Protein AF-A0A1Q9SC74-F1 (afdb_monomer_lite)

pLDDT: mean 82.9, std 13.61, range [28.91, 95.19]

Secondary structure (DSSP, 8-state):
-PPPPPP-HHHHIIIIIHHHHHTTSGGGS-HHHHTTPPPTT-STT-TT-SPPHHHHHHHHHHHHHHHHHTTT-TTTHHHHHHHHHTHHHHHHHHHSHHHHHHHHHHHHHHHHHHHHHHHHHHHHHHHHHHHHHSSEEGGGHHHHHHHHHHTT--HHHHHHHHTTSPEEPPPPP--HHHHHHHHHHHHHHHHHHT-----SHHHHHT--TT--HHHHHHHHHHHHHHHHHS-SSHHHHHHHHHHGGGTTT-------

Sequence (256 aa):
MGEPAPFDPNDYRKRVLAAVEKRGGPDASDPFELYDLPLPGDADGDPDGDLDDAAVAARIEEVWAAWQRQRDHPKYRVLVALLVEQHAERSAELLDPVRRRRAAARVRAERARRDSVRHELLDGAIDRLVQRHGGIPADKVDGLYELGALAGLSRAEVDERMGRHRVLPRPQAIGPERRRQVRALLDEFGRLTGDPPRPPCSGWLGVGPDATAEQVRAAAASRRARARELPPQRLRAVVDELLVPWSTSCSCTSRS

Radius of gyration: 32.95 Å; chains: 1; bounding box: 59×35×92 Å

Foldseek 3Di:
DDQDDDDDLVVLCVQQQVVQVVLPADVSDALCSLLVHDQQPPPVPDNVNHDDLVNQVVSLVVSLVSLVVCCVPPPCVVRSVVCNVCSVVSVVQCNDPVSSNVSSVVVVVVVVVVVVVLCCQLVVVQVVCCVQPVFAEPVCLVVSCVSNVVSVHDPVRSCVVNVVTDYDYHADDDDPVNVVVLQVLQVVLCVVVVHDRADPLCRVLVHDLPDGLVRSLVSLVVLLVVLVVDDPDPNSVSSVVNSVCSVPPHPPNDDD

Structure (mmCIF, N/CA/C/O backbone):
data_AF-A0A1Q9SC74-F1
#
_entry.id   AF-A0A1Q9SC74-F1
#
loop_
_atom_site.group_PDB
_atom_site.id
_atom_site.type_symbol
_atom_site.label_atom_id
_atom_site.label_alt_id
_atom_site.label_comp_id
_atom_site.label_asym_id
_atom_site.label_entity_id
_atom_site.label_seq_id
_atom_site.pdbx_PDB_ins_code
_atom_site.Cartn_x
_atom_site.Cartn_y
_atom_site.Cartn_z
_atom_site.occupancy
_atom_site.B_iso_or_equiv
_atom_site.auth_seq_id
_atom_site.auth_comp_id
_atom_site.auth_asym_id
_atom_site.auth_atom_id
_atom_site.pdbx_PDB_model_num
ATOM 1 N N . MET A 1 1 ? -4.593 -7.680 -33.266 1.00 50.75 1 MET A N 1
ATOM 2 C CA . MET A 1 1 ? -3.171 -7.432 -33.595 1.00 50.75 1 MET A CA 1
ATOM 3 C C . MET A 1 1 ? -2.911 -5.984 -33.219 1.00 50.75 1 MET A C 1
ATOM 5 O O . MET A 1 1 ? -3.263 -5.093 -33.983 1.00 50.75 1 MET A O 1
ATOM 9 N N . GLY A 1 2 ? -2.511 -5.755 -31.968 1.00 54.19 2 GLY A N 1
ATOM 10 C CA . GLY A 1 2 ? -2.409 -4.411 -31.404 1.00 54.19 2 GLY A CA 1
ATOM 11 C C . GLY A 1 2 ? -1.142 -3.716 -31.883 1.00 54.19 2 GLY A C 1
ATOM 12 O O . GLY A 1 2 ? -0.039 -4.182 -31.608 1.00 54.19 2 GLY A O 1
ATOM 13 N N . GLU A 1 3 ? -1.293 -2.611 -32.602 1.00 56.59 3 GLU A N 1
ATOM 14 C CA . GLU A 1 3 ? -0.182 -1.705 -32.880 1.00 56.59 3 GLU A CA 1
ATOM 15 C C . GLU A 1 3 ? 0.124 -0.913 -31.595 1.00 56.59 3 GLU A C 1
ATOM 17 O O . GLU A 1 3 ? -0.805 -0.402 -30.958 1.00 56.59 3 GLU A O 1
ATOM 22 N N . PRO A 1 4 ? 1.390 -0.834 -31.148 1.00 62.97 4 PRO A N 1
ATOM 23 C CA . PRO A 1 4 ? 1.725 -0.081 -29.951 1.00 62.97 4 PRO A CA 1
ATOM 24 C C . PRO A 1 4 ? 1.432 1.410 -30.171 1.00 62.97 4 PRO A C 1
ATOM 26 O O . PRO A 1 4 ? 1.666 1.945 -31.253 1.00 62.97 4 PRO A O 1
ATOM 29 N N . ALA A 1 5 ? 0.963 2.109 -29.132 1.00 69.38 5 ALA A N 1
ATOM 30 C CA . ALA A 1 5 ? 0.831 3.567 -29.180 1.00 69.38 5 ALA A CA 1
ATOM 31 C C . ALA A 1 5 ? 2.164 4.217 -29.623 1.00 69.38 5 ALA A C 1
ATOM 33 O O . ALA A 1 5 ? 3.228 3.690 -29.289 1.00 69.38 5 ALA A O 1
ATOM 34 N N . PRO A 1 6 ? 2.159 5.345 -30.350 1.00 78.75 6 PRO A N 1
ATOM 35 C CA . PRO A 1 6 ? 3.401 5.956 -30.814 1.00 78.75 6 PRO A CA 1
ATOM 36 C C . PRO A 1 6 ? 4.293 6.351 -29.630 1.00 78.75 6 PRO A C 1
ATOM 38 O O . PRO A 1 6 ? 3.828 6.958 -28.663 1.00 78.75 6 PRO A O 1
ATOM 41 N N . PHE A 1 7 ? 5.579 6.005 -29.701 1.00 84.25 7 PHE A N 1
ATOM 42 C CA . PHE A 1 7 ? 6.544 6.346 -28.661 1.00 84.25 7 PHE A CA 1
ATOM 43 C C . PHE A 1 7 ? 6.845 7.854 -28.657 1.00 84.25 7 PHE A C 1
ATOM 45 O O . PHE A 1 7 ? 7.330 8.404 -29.647 1.00 84.25 7 PHE A O 1
ATOM 52 N N . ASP A 1 8 ? 6.609 8.520 -27.522 1.00 88.75 8 ASP A N 1
ATOM 53 C CA . ASP A 1 8 ? 6.978 9.923 -27.301 1.00 88.75 8 ASP A CA 1
ATOM 54 C C . ASP A 1 8 ? 8.200 10.022 -26.361 1.00 88.75 8 ASP A C 1
ATOM 56 O O . ASP A 1 8 ? 8.077 9.810 -25.148 1.00 88.75 8 ASP A O 1
ATOM 60 N N . PRO A 1 9 ? 9.387 10.417 -26.871 1.00 87.69 9 PRO A N 1
ATOM 61 C CA . PRO A 1 9 ? 10.594 10.574 -26.060 1.00 87.69 9 PRO A CA 1
ATOM 62 C C . PRO A 1 9 ? 10.472 11.593 -24.914 1.00 87.69 9 PRO A C 1
ATOM 64 O O . PRO A 1 9 ? 11.207 11.502 -23.925 1.00 87.69 9 PRO A O 1
ATOM 67 N N . ASN A 1 10 ? 9.609 12.606 -25.044 1.00 88.00 10 ASN A N 1
ATOM 68 C CA . ASN A 1 10 ? 9.405 13.623 -24.015 1.00 88.00 10 ASN A CA 1
ATOM 69 C C . ASN A 1 10 ? 8.465 13.136 -22.912 1.00 88.00 10 ASN A C 1
ATOM 71 O O . ASN A 1 10 ? 8.759 13.395 -21.739 1.00 88.00 10 ASN A O 1
ATOM 75 N N . ASP A 1 11 ? 7.383 12.435 -23.263 1.00 90.12 11 ASP A N 1
ATOM 76 C CA . ASP A 1 11 ? 6.529 11.757 -22.279 1.00 90.12 11 ASP A CA 1
ATOM 77 C C . ASP A 1 11 ? 7.332 10.704 -21.511 1.00 90.12 11 ASP A C 1
ATOM 79 O O . ASP A 1 11 ? 7.422 10.761 -20.281 1.00 90.12 11 ASP A O 1
ATOM 83 N N . TYR A 1 12 ? 8.040 9.838 -22.241 1.00 91.75 12 TYR A N 1
ATOM 84 C CA . TYR A 1 12 ? 8.893 8.795 -21.679 1.00 91.75 12 TYR A CA 1
ATOM 85 C C . TYR A 1 12 ? 9.877 9.349 -20.639 1.00 91.75 12 TYR A C 1
ATOM 87 O O . TYR A 1 12 ? 10.036 8.806 -19.545 1.00 91.75 12 T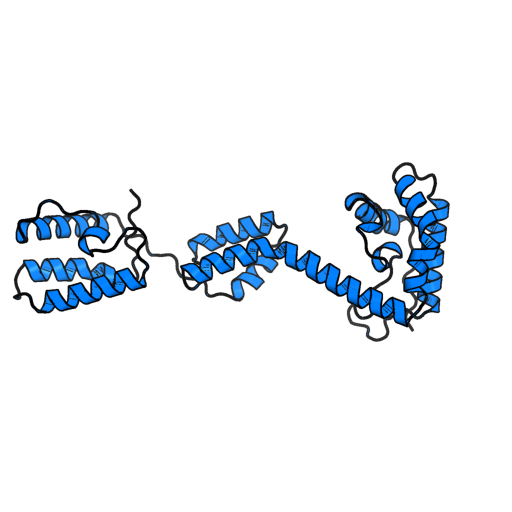YR A O 1
ATOM 95 N N . ARG A 1 13 ? 10.508 10.494 -20.923 1.00 90.19 13 ARG A N 1
ATOM 96 C CA . ARG A 1 13 ? 11.442 11.133 -19.986 1.00 90.19 13 ARG A CA 1
ATOM 97 C C . ARG A 1 13 ? 10.765 11.588 -18.690 1.00 90.19 13 ARG A C 1
ATOM 99 O O . ARG A 1 13 ? 11.369 11.502 -17.619 1.00 90.19 13 ARG A O 1
ATOM 106 N N . LYS A 1 14 ? 9.547 12.127 -18.777 1.00 90.56 14 LYS A N 1
ATOM 107 C CA . LYS A 1 14 ? 8.800 12.638 -17.617 1.00 90.56 14 LYS A CA 1
ATOM 108 C C . LYS A 1 14 ? 8.206 11.511 -16.782 1.00 90.56 14 LYS A C 1
ATOM 110 O O . LYS A 1 14 ? 8.212 11.619 -15.560 1.00 90.56 14 LYS A O 1
ATOM 115 N N . ARG A 1 15 ? 7.707 10.461 -17.432 1.00 92.88 15 ARG A N 1
ATOM 116 C CA . ARG A 1 15 ? 7.008 9.350 -16.787 1.00 92.88 15 ARG A CA 1
ATOM 117 C C . ARG A 1 15 ? 7.963 8.254 -16.324 1.00 92.88 15 ARG A C 1
ATOM 119 O O . ARG A 1 15 ? 7.935 7.895 -15.154 1.00 92.88 15 ARG A O 1
ATOM 126 N N . VAL A 1 16 ? 8.833 7.772 -17.212 1.00 92.94 16 VAL A N 1
ATOM 127 C CA . VAL A 1 16 ? 9.716 6.625 -16.950 1.00 92.94 16 VAL A CA 1
ATOM 128 C C . VAL A 1 16 ? 11.038 7.080 -16.341 1.00 92.94 16 VAL A C 1
ATOM 130 O O . VAL A 1 16 ? 11.310 6.772 -15.183 1.00 92.94 16 VAL A O 1
ATOM 133 N N . LEU A 1 17 ? 11.853 7.871 -17.054 1.00 92.19 17 LEU A N 1
ATOM 134 C CA . LEU A 1 17 ? 13.204 8.211 -16.567 1.00 92.19 17 LEU A CA 1
ATOM 135 C C . LEU A 1 17 ? 13.182 8.960 -15.229 1.00 92.19 17 LEU A C 1
ATOM 137 O O . LEU A 1 17 ? 13.995 8.674 -14.354 1.00 92.19 17 LEU A O 1
ATOM 141 N N . ALA A 1 18 ? 12.233 9.878 -15.027 1.00 91.75 18 ALA A N 1
ATOM 142 C CA . ALA A 1 18 ? 12.104 10.579 -13.751 1.00 91.75 18 ALA A CA 1
ATOM 143 C C . ALA A 1 18 ? 11.729 9.644 -12.584 1.00 91.75 18 ALA A C 1
ATOM 145 O O . ALA A 1 18 ? 12.220 9.840 -11.470 1.00 91.75 18 ALA A O 1
ATOM 146 N N . ALA A 1 19 ? 10.878 8.638 -12.821 1.00 90.12 19 ALA A N 1
ATOM 147 C CA . ALA A 1 19 ? 10.487 7.661 -11.805 1.00 90.12 19 ALA A CA 1
ATOM 148 C C . ALA A 1 19 ? 11.638 6.700 -11.469 1.00 90.12 19 ALA A C 1
ATOM 150 O O . ALA A 1 19 ? 11.902 6.446 -10.293 1.00 90.12 19 ALA A O 1
ATOM 151 N N . VAL A 1 20 ? 12.363 6.235 -12.490 1.00 91.75 20 VAL A N 1
ATOM 152 C CA . VAL A 1 20 ? 13.544 5.369 -12.350 1.00 91.75 20 VAL A CA 1
ATOM 153 C C . VAL A 1 20 ? 14.650 6.080 -11.566 1.00 91.75 20 VAL A C 1
ATOM 155 O O . VAL A 1 20 ? 15.176 5.522 -10.604 1.00 91.75 20 VAL A O 1
ATOM 158 N N . GLU A 1 21 ? 14.952 7.335 -11.913 1.00 90.69 21 GLU A N 1
ATOM 159 C CA . GLU A 1 21 ? 15.921 8.171 -11.192 1.00 90.69 21 GLU A CA 1
ATOM 160 C C . GLU A 1 21 ? 15.520 8.330 -9.715 1.00 90.69 21 GLU A C 1
ATOM 162 O O . GLU A 1 21 ? 16.330 8.113 -8.818 1.00 90.69 21 GLU A O 1
ATOM 167 N N . LYS A 1 22 ? 14.239 8.626 -9.443 1.00 89.81 22 LYS A N 1
ATOM 168 C CA . LYS A 1 22 ? 13.716 8.774 -8.074 1.00 89.81 22 LYS A CA 1
ATOM 169 C C . LYS A 1 22 ? 13.841 7.488 -7.247 1.00 89.81 22 LYS A C 1
ATOM 171 O O . LYS A 1 22 ? 14.005 7.573 -6.033 1.00 89.81 22 LYS A O 1
ATOM 176 N N . ARG A 1 23 ? 13.756 6.312 -7.880 1.00 88.31 23 ARG A N 1
ATOM 177 C CA . ARG A 1 23 ? 13.924 5.004 -7.221 1.00 88.31 23 ARG A CA 1
ATOM 178 C C . ARG A 1 23 ? 15.387 4.582 -7.048 1.00 88.31 23 ARG A C 1
ATOM 180 O O . ARG A 1 23 ? 15.630 3.557 -6.421 1.00 88.31 23 ARG A O 1
ATOM 187 N N . GLY A 1 24 ? 16.347 5.362 -7.547 1.00 87.44 24 GLY A N 1
ATOM 188 C CA . GLY A 1 24 ? 17.776 5.077 -7.399 1.00 87.44 24 GLY A CA 1
ATOM 189 C C . GLY A 1 24 ? 18.393 4.294 -8.558 1.00 87.44 24 GLY A C 1
ATOM 190 O O . GLY A 1 24 ? 19.490 3.768 -8.403 1.00 87.44 24 GLY A O 1
ATOM 191 N N . GLY A 1 25 ? 17.722 4.226 -9.713 1.00 89.75 25 GLY A N 1
ATOM 192 C CA . GLY A 1 25 ? 18.309 3.709 -10.949 1.00 89.75 25 GLY A CA 1
ATOM 193 C C . GLY A 1 25 ? 17.618 2.473 -11.542 1.00 89.75 25 GLY A C 1
ATOM 194 O O . GLY A 1 25 ? 16.519 2.088 -11.122 1.00 89.75 25 GLY A O 1
ATOM 195 N N . PRO A 1 26 ? 18.245 1.859 -12.564 1.00 88.38 26 PRO A N 1
ATOM 196 C CA . PRO A 1 26 ? 17.625 0.822 -13.388 1.00 88.38 26 PRO A CA 1
ATOM 197 C C . PRO A 1 26 ? 17.446 -0.515 -12.657 1.00 88.38 26 PRO A C 1
ATOM 199 O O . PRO A 1 26 ? 16.585 -1.300 -13.040 1.00 88.38 26 PRO A O 1
ATOM 202 N N . ASP A 1 27 ? 18.203 -0.768 -11.587 1.00 87.69 27 ASP A N 1
ATOM 203 C CA . ASP A 1 27 ? 18.086 -1.993 -10.780 1.00 87.69 27 ASP A CA 1
ATOM 204 C C . ASP A 1 27 ? 16.856 -1.993 -9.867 1.00 87.69 27 ASP A C 1
ATOM 206 O O . ASP A 1 27 ? 16.344 -3.047 -9.505 1.00 87.69 27 ASP A O 1
ATOM 210 N N . ALA A 1 28 ? 16.341 -0.810 -9.524 1.00 85.12 28 ALA A N 1
ATOM 211 C CA . ALA A 1 28 ? 15.128 -0.662 -8.722 1.00 85.12 28 ALA A CA 1
ATOM 212 C C . ALA A 1 28 ? 13.836 -0.680 -9.568 1.00 85.12 28 ALA A C 1
ATOM 214 O O . ALA A 1 28 ? 12.728 -0.616 -9.021 1.00 85.12 28 ALA A O 1
ATOM 215 N N . SER A 1 29 ? 13.959 -0.741 -10.898 1.00 88.88 29 SER A N 1
ATOM 216 C CA . SER A 1 29 ? 12.844 -0.637 -11.848 1.00 88.88 29 SER A CA 1
ATOM 217 C C . SER A 1 29 ? 12.706 -1.914 -12.672 1.00 88.88 29 SER A C 1
ATOM 219 O O . SER A 1 29 ? 13.690 -2.607 -12.926 1.00 88.88 29 SER A O 1
ATOM 221 N N . ASP A 1 30 ? 11.479 -2.247 -13.072 1.00 90.62 30 ASP A N 1
ATOM 222 C CA . ASP A 1 30 ? 11.236 -3.483 -13.812 1.00 90.62 30 ASP A CA 1
ATOM 223 C C . ASP A 1 30 ? 11.488 -3.326 -15.327 1.00 90.62 30 ASP A C 1
ATOM 225 O O . ASP A 1 30 ? 11.354 -2.224 -15.865 1.00 90.62 30 ASP A O 1
ATOM 229 N N . PRO A 1 31 ? 11.862 -4.406 -16.044 1.00 90.44 31 PRO A N 1
ATOM 230 C CA . PRO A 1 31 ? 12.178 -4.327 -17.471 1.00 90.44 31 PRO A CA 1
ATOM 231 C C . PRO A 1 31 ? 11.028 -3.804 -18.343 1.00 90.44 31 PRO A C 1
ATOM 233 O O . PRO A 1 31 ? 11.286 -3.129 -19.336 1.00 90.44 31 PRO A O 1
ATOM 236 N N . PHE A 1 32 ? 9.771 -4.075 -17.978 1.00 91.06 32 PHE A N 1
ATOM 237 C CA . PHE A 1 32 ? 8.610 -3.618 -18.747 1.00 91.06 32 PHE A CA 1
ATOM 238 C C . PHE A 1 32 ? 8.446 -2.103 -18.640 1.00 91.06 32 PHE A C 1
ATOM 240 O O . PHE A 1 32 ? 8.259 -1.435 -19.649 1.00 91.06 32 PHE A O 1
ATOM 247 N N . GLU A 1 33 ? 8.613 -1.539 -17.445 1.00 91.75 33 GLU A N 1
ATOM 248 C CA . GLU A 1 33 ? 8.624 -0.091 -17.240 1.00 91.75 33 GLU A CA 1
ATOM 249 C C . GLU A 1 33 ? 9.771 0.593 -18.001 1.00 91.75 33 GLU A C 1
ATOM 251 O O . GLU A 1 33 ? 9.552 1.619 -18.643 1.00 91.75 33 GLU A O 1
ATOM 256 N N . LEU A 1 34 ? 10.983 0.021 -17.974 1.00 93.12 34 LEU A N 1
ATOM 257 C CA . LEU A 1 34 ? 12.150 0.605 -18.648 1.00 93.12 34 LEU A CA 1
ATOM 258 C C . LEU A 1 34 ? 11.947 0.743 -20.161 1.00 93.12 34 LEU A C 1
ATOM 260 O O . LEU A 1 34 ? 12.311 1.775 -20.725 1.00 93.12 34 LEU A O 1
ATOM 264 N N . TYR A 1 35 ? 11.355 -0.264 -20.801 1.00 93.44 35 TYR A N 1
ATOM 265 C CA . TYR A 1 35 ? 11.078 -0.267 -22.241 1.00 93.44 35 TYR A CA 1
ATOM 266 C C . TYR A 1 35 ? 9.676 0.239 -22.601 1.00 93.44 35 TYR A C 1
ATOM 268 O O . TYR A 1 35 ? 9.273 0.155 -23.758 1.00 93.44 35 TYR A O 1
ATOM 276 N N . ASP A 1 36 ? 8.944 0.786 -21.628 1.00 90.44 36 ASP A N 1
ATOM 277 C CA . ASP A 1 36 ? 7.579 1.276 -21.809 1.00 90.44 36 ASP A CA 1
ATOM 278 C C . ASP A 1 36 ? 6.640 0.237 -22.448 1.00 90.44 36 ASP A C 1
ATOM 280 O O . ASP A 1 36 ? 5.868 0.534 -23.358 1.00 90.44 36 ASP A O 1
ATOM 284 N N . LEU A 1 37 ? 6.755 -1.015 -22.010 1.00 89.31 37 LEU A N 1
ATOM 285 C CA . LEU A 1 37 ? 5.956 -2.135 -22.489 1.00 89.31 37 LEU A CA 1
ATOM 286 C C . LEU A 1 37 ? 4.816 -2.428 -21.504 1.00 89.31 37 LEU A C 1
ATOM 288 O O . LEU A 1 37 ? 5.050 -2.450 -20.291 1.00 89.31 37 LEU A O 1
ATOM 292 N N . PRO A 1 38 ? 3.595 -2.713 -21.993 1.00 85.31 38 PRO A N 1
ATOM 293 C CA . PRO A 1 38 ? 2.542 -3.239 -21.140 1.00 85.31 38 PRO A CA 1
ATOM 294 C C . PRO A 1 38 ? 2.938 -4.622 -20.611 1.00 85.31 38 PRO A C 1
ATOM 296 O O . PRO A 1 38 ? 3.641 -5.395 -21.271 1.00 85.31 38 PRO A O 1
ATOM 299 N N . LEU A 1 39 ? 2.472 -4.948 -19.407 1.00 84.06 39 LEU A N 1
ATOM 300 C CA . LEU A 1 39 ? 2.559 -6.314 -18.912 1.00 84.06 39 LEU A CA 1
ATOM 301 C C . LEU A 1 39 ? 1.539 -7.178 -19.673 1.00 84.06 39 LEU A C 1
ATOM 303 O O . LEU A 1 39 ? 0.391 -6.762 -19.82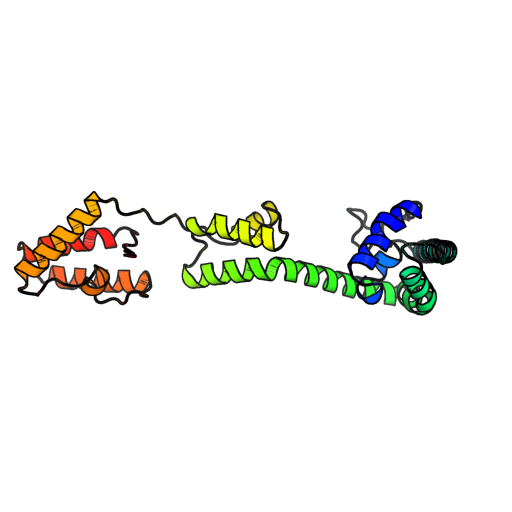4 1.00 84.06 39 LEU A O 1
ATOM 307 N N . PRO A 1 40 ? 1.925 -8.385 -20.119 1.00 77.19 40 PRO A N 1
ATOM 308 C CA . PRO A 1 40 ? 0.998 -9.308 -20.756 1.00 77.19 40 PRO A CA 1
ATOM 309 C C . PRO A 1 40 ? -0.221 -9.584 -19.869 1.00 77.19 40 PRO A C 1
ATOM 311 O O . PR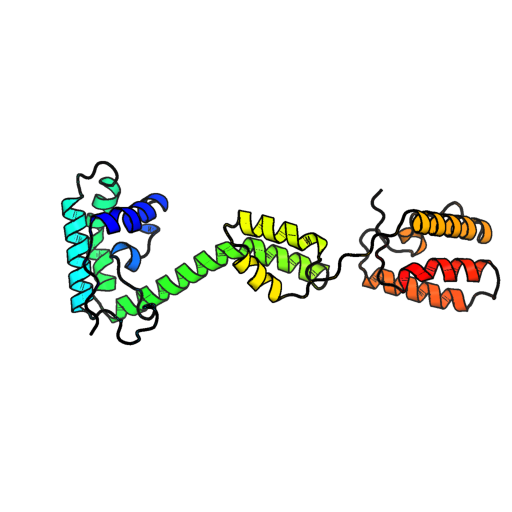O A 1 40 ? -0.048 -10.025 -18.718 1.00 77.19 40 PRO A O 1
ATOM 314 N N . GLY A 1 41 ? -1.414 -9.339 -20.412 1.00 66.25 41 GLY A N 1
ATOM 315 C CA . GLY A 1 41 ? -2.705 -9.453 -19.722 1.00 66.25 41 GLY A CA 1
ATOM 316 C C . GLY A 1 41 ? -3.166 -8.243 -18.889 1.00 66.25 41 GLY A C 1
ATOM 317 O O . GLY A 1 41 ? -4.254 -8.321 -18.325 1.00 66.25 41 GLY A O 1
ATOM 318 N N . ASP A 1 42 ? -2.393 -7.150 -18.817 1.00 61.97 42 ASP A N 1
ATOM 319 C CA . ASP A 1 42 ? -2.761 -5.921 -18.080 1.00 61.97 42 ASP A CA 1
ATOM 320 C C . ASP A 1 42 ? -3.369 -4.830 -18.990 1.00 61.97 42 ASP A C 1
ATOM 322 O O . ASP A 1 42 ? -3.695 -3.744 -18.516 1.00 61.97 42 ASP A O 1
ATOM 326 N N . ALA A 1 43 ? -3.517 -5.077 -20.298 1.00 55.72 43 ALA A N 1
ATOM 327 C CA . ALA A 1 43 ? -4.222 -4.157 -21.187 1.00 55.72 43 ALA A CA 1
ATOM 328 C C . ALA A 1 43 ? -5.702 -4.118 -20.782 1.00 55.72 43 ALA A C 1
ATOM 330 O O . ALA A 1 43 ? -6.417 -5.099 -20.985 1.00 55.72 43 ALA A O 1
ATOM 331 N N . ASP A 1 44 ? -6.131 -3.008 -20.177 1.00 45.75 44 ASP A N 1
ATOM 332 C CA . ASP A 1 44 ? -7.493 -2.738 -19.710 1.00 45.75 44 ASP A CA 1
ATOM 333 C C . ASP A 1 44 ? -8.561 -3.199 -20.727 1.00 45.75 44 ASP A C 1
ATOM 335 O O . ASP A 1 44 ? -8.962 -2.460 -21.624 1.00 45.75 44 ASP A O 1
ATOM 339 N N . GLY A 1 45 ? -9.034 -4.440 -20.582 1.00 44.50 45 GLY A N 1
ATOM 340 C CA . GLY A 1 45 ? -10.165 -4.988 -21.328 1.00 44.50 45 GLY A CA 1
ATOM 341 C C . GLY A 1 45 ? -9.905 -5.540 -22.736 1.00 44.50 45 GLY A C 1
ATOM 342 O O . GLY A 1 45 ? -10.890 -5.920 -23.368 1.00 44.50 45 GLY A O 1
ATOM 343 N N . ASP A 1 46 ? -8.661 -5.648 -23.222 1.00 43.84 46 ASP A N 1
ATOM 344 C CA . ASP A 1 46 ? -8.378 -6.258 -24.536 1.00 43.84 46 ASP A CA 1
ATOM 345 C C . ASP A 1 46 ? -7.532 -7.545 -24.421 1.00 43.84 46 ASP A C 1
ATOM 347 O O . ASP A 1 46 ? -6.309 -7.473 -24.277 1.00 43.84 46 ASP A O 1
ATOM 351 N N . PRO A 1 47 ? -8.148 -8.743 -24.490 1.00 44.56 47 PRO A N 1
ATOM 352 C CA . PRO A 1 47 ? -7.422 -10.013 -24.495 1.00 44.56 47 PRO A CA 1
ATOM 353 C C . PRO A 1 47 ? -6.562 -10.231 -25.759 1.00 44.56 47 PRO A C 1
ATOM 355 O O . PRO A 1 47 ? -5.699 -11.108 -25.732 1.00 44.56 47 PRO A O 1
ATOM 358 N N . ASP A 1 48 ? -6.748 -9.432 -26.822 1.00 44.38 48 ASP A N 1
ATOM 359 C CA . ASP A 1 48 ? -5.903 -9.397 -28.031 1.00 44.38 48 ASP A CA 1
ATOM 360 C C . ASP A 1 48 ? -4.844 -8.265 -27.993 1.00 44.38 48 ASP A C 1
ATOM 362 O O . ASP A 1 48 ? -4.114 -8.056 -28.972 1.00 44.38 48 ASP A O 1
ATOM 366 N N . GLY A 1 49 ? -4.748 -7.544 -26.866 1.00 52.53 49 GLY A N 1
ATOM 367 C CA . GLY A 1 49 ? -3.857 -6.399 -26.633 1.00 52.53 49 GLY A CA 1
ATOM 368 C C . GLY A 1 49 ? -2.420 -6.755 -26.233 1.00 52.53 49 GLY A C 1
ATOM 369 O O . GLY A 1 49 ? -1.613 -5.861 -25.965 1.00 52.53 49 GLY A O 1
ATOM 370 N N . ASP A 1 50 ? -2.074 -8.044 -26.196 1.00 65.31 50 ASP A N 1
ATOM 371 C CA . ASP A 1 50 ? -0.687 -8.480 -26.039 1.00 65.31 50 ASP A CA 1
ATOM 372 C C . ASP A 1 50 ? 0.108 -8.089 -27.297 1.00 65.31 50 ASP A C 1
ATOM 374 O O . ASP A 1 50 ? -0.203 -8.512 -28.414 1.00 65.31 50 ASP A O 1
ATOM 378 N N . LEU A 1 51 ? 1.157 -7.281 -27.116 1.00 75.25 51 LEU A N 1
ATOM 379 C CA . LEU A 1 51 ? 2.080 -6.949 -28.200 1.00 75.25 51 LEU A CA 1
ATOM 380 C C . LEU A 1 51 ? 2.735 -8.229 -28.732 1.00 75.25 51 LEU A C 1
ATOM 382 O O . LEU A 1 51 ? 3.266 -9.042 -27.962 1.00 75.25 51 LEU A O 1
ATOM 386 N N . ASP A 1 52 ? 2.723 -8.386 -30.055 1.00 84.31 52 ASP A N 1
ATOM 387 C CA . ASP A 1 52 ? 3.459 -9.460 -30.708 1.00 84.31 52 ASP A CA 1
ATOM 388 C C . ASP A 1 52 ? 4.980 -9.240 -30.611 1.00 84.31 52 ASP A C 1
ATOM 390 O O . ASP A 1 52 ? 5.473 -8.189 -30.189 1.00 84.31 52 ASP A O 1
ATOM 394 N N . ASP A 1 53 ? 5.750 -10.263 -30.977 1.00 87.88 53 ASP A N 1
ATOM 395 C CA . ASP A 1 53 ? 7.209 -10.222 -30.855 1.00 87.88 53 ASP A CA 1
ATOM 396 C C . ASP A 1 53 ? 7.849 -9.116 -31.703 1.00 87.88 53 ASP A C 1
ATOM 398 O O . ASP A 1 53 ? 8.863 -8.543 -31.298 1.00 87.88 53 ASP A O 1
ATOM 402 N N . ALA A 1 54 ? 7.247 -8.781 -32.847 1.00 88.50 54 ALA A N 1
ATOM 403 C CA . ALA A 1 54 ? 7.741 -7.730 -33.725 1.00 88.50 54 ALA A CA 1
ATOM 404 C C . ALA A 1 54 ? 7.497 -6.341 -33.119 1.00 88.50 54 ALA A C 1
ATOM 406 O O . ALA A 1 54 ? 8.406 -5.511 -33.113 1.00 88.50 54 ALA A O 1
ATOM 407 N N . ALA A 1 55 ? 6.316 -6.105 -32.549 1.00 88.81 55 ALA A N 1
ATOM 408 C CA . ALA A 1 55 ? 5.964 -4.870 -31.861 1.00 88.81 55 ALA A CA 1
ATOM 409 C C . ALA A 1 55 ? 6.806 -4.662 -30.595 1.00 88.81 55 ALA A C 1
ATOM 411 O O . ALA A 1 55 ? 7.264 -3.548 -30.331 1.00 88.81 55 ALA A O 1
ATOM 412 N N . VAL A 1 56 ? 7.073 -5.732 -29.837 1.00 90.62 56 VAL A N 1
ATOM 413 C CA . VAL A 1 56 ? 7.983 -5.682 -28.682 1.00 90.62 56 VAL A CA 1
ATOM 414 C C . VAL A 1 56 ? 9.400 -5.317 -29.124 1.00 90.62 56 VAL A C 1
ATOM 416 O O . VAL A 1 56 ? 10.000 -4.412 -28.544 1.00 90.62 56 VAL A O 1
ATOM 419 N N . ALA A 1 57 ? 9.933 -5.976 -30.158 1.00 92.25 57 ALA A N 1
ATOM 420 C CA . ALA A 1 57 ? 11.267 -5.676 -30.674 1.00 92.25 57 ALA A CA 1
ATOM 421 C C . ALA A 1 57 ? 11.367 -4.234 -31.199 1.00 92.25 57 ALA A C 1
ATOM 423 O O . ALA A 1 57 ? 12.303 -3.520 -30.848 1.00 92.25 57 ALA A O 1
ATOM 424 N N . ALA A 1 58 ? 10.371 -3.777 -31.963 1.00 91.62 58 ALA A N 1
ATOM 425 C CA . ALA A 1 58 ? 10.310 -2.409 -32.471 1.00 91.62 58 ALA A CA 1
ATOM 426 C C . ALA A 1 58 ? 10.310 -1.380 -31.332 1.00 91.62 58 ALA A C 1
ATOM 428 O O . ALA A 1 58 ? 11.100 -0.438 -31.355 1.00 91.62 58 ALA A O 1
ATOM 429 N N . ARG A 1 59 ? 9.497 -1.593 -30.288 1.00 91.62 59 ARG A N 1
ATOM 430 C CA . ARG A 1 59 ? 9.463 -0.696 -29.127 1.00 91.62 59 ARG A CA 1
ATOM 431 C C . ARG A 1 59 ? 10.799 -0.660 -28.382 1.00 91.62 59 ARG A C 1
ATOM 433 O O . ARG A 1 59 ? 11.246 0.412 -27.975 1.00 91.62 59 ARG A O 1
ATOM 440 N N . ILE A 1 60 ? 11.444 -1.812 -28.201 1.00 94.25 60 ILE A N 1
ATOM 441 C CA . ILE A 1 60 ? 12.763 -1.898 -27.560 1.00 94.25 60 ILE A CA 1
ATOM 442 C C . ILE A 1 60 ? 13.797 -1.074 -28.342 1.00 94.25 60 ILE A C 1
ATOM 444 O O . ILE A 1 60 ? 14.544 -0.305 -27.734 1.00 94.25 60 ILE A O 1
ATOM 448 N N . GLU A 1 61 ? 13.803 -1.183 -29.671 1.00 94.44 61 GLU A N 1
ATOM 449 C CA . GLU A 1 61 ? 14.694 -0.413 -30.546 1.00 94.44 61 GLU A CA 1
ATOM 450 C C . GLU A 1 61 ? 14.401 1.094 -30.503 1.00 94.44 61 GLU A C 1
ATOM 452 O O . GLU A 1 61 ? 15.325 1.904 -30.406 1.00 94.44 61 GLU A O 1
ATOM 457 N N . GLU A 1 62 ? 13.128 1.497 -30.513 1.00 93.69 62 GLU A N 1
ATOM 458 C CA . GLU A 1 62 ? 12.725 2.905 -30.391 1.00 93.69 62 GLU A CA 1
ATOM 459 C C . GLU A 1 62 ? 13.231 3.536 -29.088 1.00 93.69 62 GLU A C 1
ATOM 461 O O . GLU A 1 62 ? 13.830 4.622 -29.099 1.00 93.69 62 GLU A O 1
ATOM 466 N N . VAL A 1 63 ? 13.039 2.833 -27.968 1.00 94.50 63 VAL A N 1
ATOM 467 C CA . VAL A 1 63 ? 13.496 3.264 -26.642 1.00 94.50 63 VAL A CA 1
ATOM 468 C C . VAL A 1 63 ? 15.021 3.309 -26.585 1.00 94.50 63 VAL A C 1
ATOM 470 O O . VAL A 1 63 ? 15.592 4.297 -26.115 1.00 94.50 63 VAL A O 1
ATOM 473 N N . TRP A 1 64 ? 15.702 2.291 -27.113 1.00 95.19 64 TRP A N 1
ATOM 474 C CA . TRP A 1 64 ? 17.162 2.263 -27.147 1.00 95.19 64 TRP A CA 1
ATOM 475 C C . TRP A 1 64 ? 17.734 3.408 -27.989 1.00 95.19 64 TRP A C 1
ATOM 477 O O . TRP A 1 64 ? 18.629 4.128 -27.538 1.00 95.19 64 TRP A O 1
ATOM 487 N N . ALA A 1 65 ? 17.164 3.672 -29.165 1.00 94.25 65 ALA A N 1
ATOM 488 C CA . ALA A 1 65 ? 17.533 4.817 -29.989 1.00 94.25 65 ALA A CA 1
ATOM 489 C C . ALA A 1 65 ? 17.285 6.148 -29.255 1.00 94.25 65 ALA A C 1
ATOM 491 O O . ALA A 1 65 ? 18.066 7.096 -29.381 1.00 94.25 65 ALA A O 1
ATOM 492 N N . ALA A 1 66 ? 16.215 6.246 -28.462 1.00 93.00 66 ALA A N 1
ATOM 493 C CA . ALA A 1 66 ? 15.950 7.416 -27.632 1.00 93.00 66 ALA A CA 1
ATOM 494 C C . ALA A 1 66 ? 16.980 7.591 -26.507 1.00 93.00 66 ALA A C 1
ATOM 496 O O . ALA A 1 66 ? 17.366 8.729 -26.226 1.00 93.00 66 ALA A O 1
ATOM 497 N N . TRP A 1 67 ? 17.456 6.505 -25.895 1.00 94.44 67 TRP A N 1
ATOM 498 C CA . TRP A 1 67 ? 18.552 6.542 -24.925 1.00 94.44 67 TRP A CA 1
ATOM 499 C C . TRP A 1 67 ? 19.863 6.984 -25.577 1.00 94.44 67 TRP A C 1
ATOM 501 O O . TRP A 1 67 ? 20.520 7.885 -25.063 1.00 94.44 67 TRP A O 1
ATOM 511 N N . GLN A 1 68 ? 20.208 6.448 -26.751 1.00 93.12 68 GLN A N 1
ATOM 512 C CA . GLN A 1 68 ? 21.418 6.844 -27.483 1.00 93.12 68 GLN A CA 1
ATOM 513 C C . GLN A 1 68 ? 21.446 8.351 -27.789 1.00 93.12 68 GLN A C 1
ATOM 515 O O . GLN A 1 68 ? 22.476 9.000 -27.613 1.00 93.12 68 GLN A O 1
ATOM 520 N N . ARG A 1 69 ? 20.302 8.941 -28.162 1.00 91.75 69 ARG A N 1
ATOM 521 C CA . ARG A 1 69 ? 20.172 10.394 -28.392 1.00 91.75 69 ARG A CA 1
ATOM 522 C C . ARG A 1 69 ? 20.249 11.233 -27.111 1.00 91.75 69 ARG A C 1
ATOM 524 O O . ARG A 1 69 ? 20.509 12.428 -27.182 1.00 91.75 69 ARG A O 1
ATOM 531 N N . GLN A 1 70 ? 20.001 10.633 -25.948 1.00 88.38 70 GLN A N 1
ATOM 532 C CA . GLN A 1 70 ? 19.939 11.314 -24.649 1.00 88.38 70 GLN A CA 1
ATOM 533 C C . GLN A 1 70 ? 21.189 11.097 -23.788 1.00 88.38 70 GLN A C 1
ATOM 535 O O . GLN A 1 70 ? 21.189 11.484 -22.618 1.00 88.38 70 GLN A O 1
ATOM 540 N N . ARG A 1 71 ? 22.264 10.523 -24.342 1.00 88.44 71 ARG A N 1
ATOM 541 C CA . ARG A 1 71 ? 23.511 10.277 -23.598 1.00 88.44 71 ARG A CA 1
ATOM 542 C C . ARG A 1 71 ? 24.088 11.547 -22.985 1.00 88.44 71 ARG A C 1
ATOM 544 O O . ARG A 1 71 ? 24.542 11.501 -21.853 1.00 88.44 71 ARG A O 1
ATOM 551 N N . ASP A 1 72 ? 23.974 12.685 -23.661 1.00 88.12 72 ASP A N 1
ATOM 552 C CA . ASP A 1 72 ? 24.485 13.967 -23.161 1.00 88.12 72 ASP A CA 1
ATOM 553 C C . ASP A 1 72 ? 23.436 14.794 -2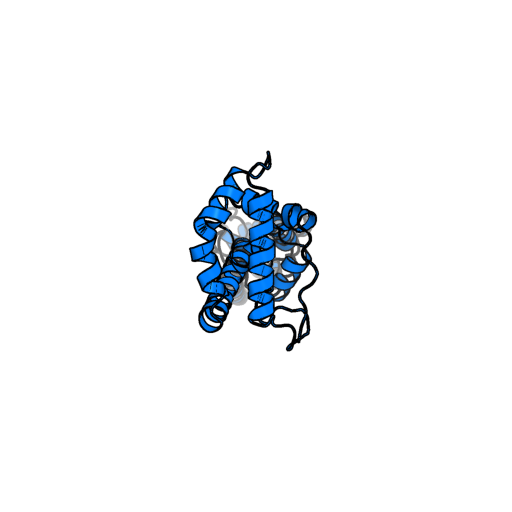2.398 1.00 88.12 72 ASP A C 1
ATOM 555 O O . ASP A 1 72 ? 23.632 15.981 -22.135 1.00 88.12 72 ASP A O 1
ATOM 559 N N . HIS A 1 73 ? 22.301 14.194 -22.015 1.00 88.62 73 HIS A N 1
ATOM 560 C CA . HIS A 1 73 ? 21.244 14.923 -21.322 1.00 88.62 73 HIS A CA 1
ATOM 561 C C . HIS A 1 73 ? 21.711 15.387 -19.927 1.00 88.62 73 HIS A C 1
ATOM 563 O O . HIS A 1 73 ? 22.069 14.548 -19.094 1.00 88.62 73 HIS A O 1
ATOM 569 N N . PRO A 1 74 ? 21.616 16.689 -19.591 1.00 88.44 74 PRO A N 1
ATOM 570 C CA . PRO A 1 74 ? 22.249 17.256 -18.395 1.00 88.44 74 PRO A CA 1
ATOM 571 C C . PRO A 1 74 ? 21.765 16.622 -17.085 1.00 88.44 74 PRO A C 1
ATOM 573 O O . PRO A 1 74 ? 22.537 16.492 -16.142 1.00 88.44 74 PRO A O 1
ATOM 576 N N . LYS A 1 75 ? 20.499 16.191 -17.034 1.00 89.19 75 LYS A N 1
ATOM 577 C CA . LYS A 1 75 ? 19.904 15.566 -15.843 1.00 89.19 75 LYS A CA 1
ATOM 578 C C . LYS A 1 75 ? 20.054 14.042 -15.784 1.00 89.19 75 LYS A C 1
ATOM 580 O O . LYS A 1 75 ? 20.119 13.500 -14.695 1.00 89.19 75 LYS A O 1
ATOM 585 N N . TYR A 1 76 ? 20.070 13.358 -16.929 1.00 91.44 76 TYR A N 1
ATOM 586 C CA . TYR A 1 76 ? 19.881 11.897 -16.986 1.00 91.44 76 TYR A CA 1
ATOM 587 C C . TYR A 1 76 ? 21.067 11.157 -17.607 1.00 91.44 76 TYR A C 1
ATOM 589 O O . TYR A 1 76 ? 21.005 9.945 -17.762 1.00 91.44 76 TYR A O 1
ATOM 597 N N . ARG A 1 77 ? 22.156 11.857 -17.953 1.00 93.25 77 ARG A N 1
ATOM 598 C CA . ARG A 1 77 ? 23.340 11.280 -18.606 1.00 93.25 77 ARG A CA 1
ATOM 599 C C . ARG A 1 77 ? 23.851 10.006 -17.934 1.00 93.25 77 ARG A C 1
ATOM 601 O O . ARG A 1 77 ? 24.147 9.042 -18.627 1.00 93.25 77 ARG A O 1
ATOM 608 N N . VAL A 1 78 ? 23.952 9.993 -16.603 1.00 92.44 78 VAL A N 1
ATOM 609 C CA . VAL A 1 78 ? 24.465 8.831 -15.852 1.00 92.44 78 VAL A CA 1
ATOM 610 C C . VAL A 1 78 ? 23.501 7.649 -15.952 1.00 92.44 78 VAL A C 1
ATOM 612 O O . VAL A 1 78 ? 23.916 6.554 -16.318 1.00 92.44 78 VAL A O 1
ATOM 615 N N . LEU A 1 79 ? 22.209 7.883 -15.705 1.00 92.94 79 LEU A N 1
ATOM 616 C CA . LEU A 1 79 ? 21.171 6.860 -15.825 1.00 92.94 79 LEU A CA 1
ATOM 617 C C . LEU A 1 79 ? 21.101 6.284 -17.246 1.00 92.94 79 LEU A C 1
ATOM 619 O O . LEU A 1 79 ? 21.087 5.071 -17.429 1.00 92.94 79 LEU A O 1
ATOM 623 N N . VAL A 1 80 ? 21.096 7.150 -18.257 1.00 93.62 80 VAL A N 1
ATOM 624 C CA . VAL A 1 80 ? 21.043 6.753 -19.668 1.00 93.62 80 VAL A CA 1
ATOM 625 C C . VAL A 1 80 ? 22.296 5.977 -20.075 1.00 93.62 80 VAL A C 1
ATOM 627 O O . VAL A 1 80 ? 22.181 4.997 -20.805 1.00 93.62 80 VAL A O 1
ATOM 630 N N . ALA A 1 81 ? 23.481 6.358 -19.589 1.00 93.62 81 ALA A N 1
ATOM 631 C CA . ALA A 1 81 ? 24.708 5.609 -19.852 1.00 93.62 81 ALA A CA 1
ATOM 632 C C . ALA A 1 81 ? 24.623 4.168 -19.322 1.00 93.62 81 ALA A C 1
ATOM 634 O O . ALA A 1 81 ? 24.931 3.243 -20.072 1.00 93.62 81 ALA A O 1
ATOM 635 N N . LEU A 1 82 ? 24.125 3.980 -18.093 1.00 93.31 82 LEU A N 1
ATOM 636 C CA . LEU A 1 82 ? 23.909 2.653 -17.501 1.00 93.31 82 LEU A CA 1
ATOM 637 C C . LEU A 1 82 ? 22.865 1.835 -18.275 1.00 93.31 82 LEU A C 1
ATOM 639 O O . LEU A 1 82 ? 23.068 0.649 -18.529 1.00 93.31 82 LEU A O 1
ATOM 643 N N . LEU A 1 83 ? 21.760 2.466 -18.686 1.00 94.19 83 LEU A N 1
ATOM 644 C CA . LEU A 1 83 ? 20.718 1.814 -19.487 1.00 94.19 83 LEU A CA 1
ATOM 645 C C . LEU A 1 83 ? 21.247 1.343 -20.847 1.00 94.19 83 LEU A C 1
ATOM 647 O O . LEU A 1 83 ? 20.916 0.245 -21.287 1.00 94.19 83 LEU A O 1
ATOM 651 N N . VAL A 1 84 ? 22.088 2.150 -21.501 1.00 94.31 84 VAL A N 1
ATOM 652 C CA . VAL A 1 84 ? 22.726 1.785 -22.774 1.00 94.31 84 VAL A CA 1
ATOM 653 C C . VAL A 1 84 ? 23.739 0.656 -22.588 1.00 94.31 84 VAL A C 1
ATOM 655 O O . VAL A 1 84 ? 23.772 -0.254 -23.411 1.00 94.31 84 VAL A O 1
ATOM 658 N N . GLU A 1 85 ? 24.549 0.695 -21.528 1.00 94.06 85 GLU A N 1
ATOM 659 C CA . GLU A 1 85 ? 25.544 -0.342 -21.223 1.00 94.06 85 GLU A CA 1
ATOM 660 C C . GLU A 1 85 ? 24.892 -1.709 -20.976 1.00 94.06 85 GLU A C 1
ATOM 662 O O . GLU A 1 85 ? 25.332 -2.720 -21.518 1.00 94.06 85 GLU A O 1
ATOM 667 N N . GLN A 1 86 ? 23.794 -1.732 -20.220 1.00 92.75 86 GLN A N 1
ATOM 668 C CA . GLN A 1 86 ? 23.091 -2.962 -19.843 1.00 92.75 86 GLN A CA 1
ATOM 669 C C . GLN A 1 86 ? 21.986 -3.363 -20.833 1.00 92.75 86 GLN A C 1
ATOM 671 O O . GLN A 1 86 ? 21.253 -4.324 -20.589 1.00 92.75 86 GLN A O 1
ATOM 676 N N . HIS A 1 87 ? 21.839 -2.635 -21.945 1.00 94.25 87 HIS A N 1
ATOM 677 C CA . HIS A 1 87 ? 20.748 -2.833 -22.896 1.00 94.25 87 HIS A CA 1
ATOM 678 C C . HIS A 1 87 ? 20.683 -4.278 -23.399 1.00 94.25 87 HIS A C 1
ATOM 680 O O . HIS A 1 87 ? 19.627 -4.894 -23.297 1.00 94.25 87 HIS A O 1
ATOM 686 N N . ALA A 1 88 ? 21.809 -4.823 -23.875 1.00 92.06 88 ALA A N 1
ATOM 687 C CA . ALA A 1 88 ? 21.865 -6.152 -24.484 1.00 92.06 88 ALA A CA 1
ATOM 688 C C . ALA A 1 88 ? 21.430 -7.269 -23.522 1.00 92.06 88 ALA A C 1
ATOM 690 O O . ALA A 1 88 ? 20.739 -8.204 -23.920 1.00 92.06 88 ALA A O 1
ATOM 691 N N . GLU A 1 89 ? 21.806 -7.166 -22.247 1.00 91.38 89 GLU A N 1
ATOM 692 C CA . GLU A 1 89 ? 21.406 -8.133 -21.226 1.00 91.38 89 GLU A CA 1
ATOM 693 C C . GLU A 1 89 ? 19.916 -7.997 -20.885 1.00 91.38 89 GLU A C 1
ATOM 695 O O . GLU A 1 89 ? 19.187 -8.990 -20.849 1.00 91.38 89 GLU A O 1
ATOM 700 N N . ARG A 1 90 ? 19.436 -6.762 -20.690 1.00 90.62 90 ARG A N 1
ATOM 701 C CA . ARG A 1 90 ? 18.050 -6.490 -20.281 1.00 90.62 90 ARG A CA 1
ATOM 702 C C . ARG A 1 90 ? 17.035 -6.761 -21.392 1.00 90.62 90 ARG A C 1
ATOM 704 O O . ARG A 1 90 ? 15.947 -7.255 -21.107 1.00 90.62 90 ARG A O 1
ATOM 711 N N . SER A 1 91 ? 17.359 -6.438 -22.644 1.00 93.50 91 SER A N 1
ATOM 712 C CA . SER A 1 91 ? 16.459 -6.665 -23.781 1.00 93.50 91 SER A CA 1
ATOM 713 C C . SER A 1 91 ? 16.342 -8.148 -24.134 1.00 93.50 91 SER A C 1
ATOM 715 O O . SER A 1 91 ? 15.260 -8.594 -24.512 1.00 93.50 91 SER A O 1
ATOM 717 N N . ALA A 1 92 ? 17.396 -8.946 -23.924 1.00 92.06 92 ALA A N 1
ATOM 718 C CA . ALA A 1 92 ? 17.385 -10.380 -24.215 1.00 92.06 92 ALA A CA 1
ATOM 719 C C . ALA A 1 92 ? 16.299 -11.161 -23.448 1.00 92.06 92 ALA A C 1
ATOM 721 O O . ALA A 1 92 ? 15.781 -12.154 -23.961 1.00 92.06 92 ALA A O 1
ATOM 722 N N . GLU A 1 93 ? 15.924 -10.734 -22.235 1.00 90.62 93 GLU A N 1
ATOM 723 C CA . GLU A 1 93 ? 14.815 -11.352 -21.489 1.00 90.62 93 GLU A CA 1
ATOM 724 C C . GLU A 1 93 ? 13.443 -11.050 -22.119 1.00 90.62 93 GLU A C 1
ATOM 726 O O . GLU A 1 93 ? 12.535 -11.876 -22.034 1.00 90.62 93 GLU A O 1
ATOM 731 N N . LEU A 1 94 ? 13.290 -9.893 -22.767 1.00 91.62 94 LEU A N 1
ATOM 732 C CA . LEU A 1 94 ? 12.026 -9.425 -23.343 1.00 91.62 94 LEU A CA 1
ATOM 733 C C . LEU A 1 94 ? 11.829 -9.863 -24.801 1.00 91.62 94 LEU A C 1
ATOM 735 O O . LEU A 1 94 ? 10.693 -10.061 -25.235 1.00 91.62 94 LEU A O 1
ATOM 739 N N . LEU A 1 95 ? 12.920 -10.044 -25.547 1.00 92.81 95 LEU A N 1
ATOM 740 C CA . LEU A 1 95 ? 12.885 -10.488 -26.944 1.00 92.81 95 LEU A CA 1
ATOM 741 C C . LEU A 1 95 ? 12.494 -11.969 -27.093 1.00 92.81 95 LEU A C 1
ATOM 743 O O . LEU A 1 95 ? 11.931 -12.351 -28.113 1.00 92.81 95 LEU A O 1
ATOM 747 N N . ASP A 1 96 ? 12.747 -12.805 -26.082 1.00 91.00 96 ASP A N 1
ATOM 748 C CA . ASP A 1 96 ? 12.306 -14.205 -26.060 1.00 91.00 96 ASP A CA 1
ATOM 749 C C . ASP A 1 96 ? 10.891 -14.310 -25.447 1.00 91.00 96 ASP A C 1
ATOM 751 O O . ASP A 1 96 ? 10.702 -13.936 -24.285 1.00 91.00 96 ASP A O 1
ATOM 755 N N . PRO A 1 97 ? 9.887 -14.862 -26.157 1.00 87.00 97 PRO A N 1
ATOM 756 C CA . PRO A 1 97 ? 8.500 -14.893 -25.680 1.00 87.00 97 PRO A CA 1
ATOM 757 C C . PRO A 1 97 ? 8.304 -15.696 -24.388 1.00 87.00 97 PRO A C 1
ATOM 759 O O . PRO A 1 97 ? 7.469 -15.352 -23.545 1.00 87.00 97 PRO A O 1
ATOM 762 N N . VAL A 1 98 ? 9.060 -16.783 -24.210 1.00 87.44 98 VAL A N 1
ATOM 763 C CA . VAL A 1 98 ? 8.972 -17.648 -23.026 1.00 87.44 98 VAL A CA 1
ATOM 764 C C . VAL A 1 98 ? 9.599 -16.944 -21.829 1.00 87.44 98 VAL A C 1
ATOM 766 O O . VAL A 1 98 ? 9.024 -16.954 -20.734 1.00 87.44 98 VAL A O 1
ATOM 769 N N . ARG A 1 99 ? 10.757 -16.305 -22.026 1.00 90.06 99 ARG A N 1
ATOM 770 C CA . ARG A 1 99 ? 11.416 -15.504 -20.985 1.00 90.06 99 ARG A CA 1
ATOM 771 C C . ARG A 1 99 ? 10.576 -14.286 -20.614 1.00 90.06 99 ARG A C 1
ATOM 773 O O . ARG A 1 99 ? 10.354 -14.075 -19.423 1.00 90.06 99 ARG A O 1
ATOM 780 N N . ARG A 1 100 ? 9.989 -13.592 -21.593 1.00 91.88 100 ARG A N 1
ATOM 781 C CA . ARG A 1 100 ? 9.103 -12.440 -21.382 1.00 91.88 100 ARG A CA 1
ATOM 782 C C . ARG A 1 100 ? 7.907 -12.791 -20.502 1.00 91.88 100 ARG A C 1
ATOM 784 O O . ARG A 1 100 ? 7.633 -12.082 -19.538 1.00 91.88 100 ARG A O 1
ATOM 791 N N . ARG A 1 101 ? 7.225 -13.920 -20.741 1.00 87.69 101 ARG A N 1
ATOM 792 C CA . ARG A 1 101 ? 6.105 -14.362 -19.878 1.00 87.69 101 ARG A CA 1
ATOM 793 C C . ARG A 1 101 ? 6.544 -14.658 -18.441 1.00 87.69 101 ARG A C 1
ATOM 795 O O . ARG A 1 101 ? 5.825 -14.325 -17.499 1.00 87.69 101 ARG A O 1
ATOM 802 N N . ARG A 1 102 ? 7.718 -15.272 -18.254 1.00 88.88 102 ARG A N 1
ATOM 803 C CA . ARG A 1 102 ? 8.282 -15.528 -16.914 1.00 88.88 102 ARG A CA 1
ATOM 804 C C . ARG A 1 102 ? 8.652 -14.227 -16.206 1.00 88.88 102 ARG A C 1
ATOM 806 O O . ARG A 1 102 ? 8.333 -14.072 -15.029 1.00 88.88 102 ARG A O 1
ATOM 813 N N . ALA A 1 103 ? 9.268 -13.293 -16.927 1.00 90.06 103 ALA A N 1
ATOM 814 C CA . ALA A 1 103 ? 9.576 -11.960 -16.433 1.00 90.06 103 ALA A CA 1
ATOM 815 C C . ALA A 1 103 ? 8.297 -11.227 -16.012 1.00 90.06 103 ALA A C 1
ATOM 817 O O . ALA A 1 103 ? 8.239 -10.703 -14.906 1.00 90.06 103 ALA A O 1
ATOM 818 N N . ALA A 1 104 ? 7.241 -11.279 -16.828 1.00 89.81 104 ALA A N 1
ATOM 819 C CA . ALA A 1 104 ? 5.949 -10.677 -16.509 1.00 89.81 104 ALA A CA 1
ATOM 820 C C . ALA A 1 104 ? 5.354 -11.239 -15.211 1.00 89.81 104 ALA A C 1
ATOM 822 O O . ALA A 1 104 ? 4.929 -10.480 -14.345 1.00 89.81 104 ALA A O 1
ATOM 823 N N . ALA A 1 105 ? 5.372 -12.563 -15.027 1.00 87.50 105 ALA A N 1
ATOM 824 C CA . ALA A 1 105 ? 4.903 -13.184 -13.789 1.00 87.50 105 ALA A CA 1
ATOM 825 C C . ALA A 1 105 ? 5.716 -12.733 -12.563 1.00 87.50 105 ALA A C 1
ATOM 827 O O . ALA A 1 105 ? 5.134 -12.413 -11.525 1.00 87.50 105 ALA A O 1
ATOM 828 N N . ARG A 1 106 ? 7.047 -12.658 -12.694 1.00 91.62 106 ARG A N 1
ATOM 829 C CA . ARG A 1 106 ? 7.945 -12.174 -11.636 1.00 91.62 106 ARG A CA 1
ATOM 830 C C . ARG A 1 106 ? 7.664 -10.713 -11.284 1.00 91.62 106 ARG A C 1
ATOM 832 O O . ARG A 1 106 ? 7.528 -10.397 -10.108 1.00 91.62 106 ARG A O 1
ATOM 839 N N . VAL A 1 107 ? 7.523 -9.849 -12.288 1.00 90.62 107 VAL A N 1
ATOM 840 C CA . VAL A 1 107 ? 7.230 -8.421 -12.107 1.00 90.62 107 VAL A CA 1
ATOM 841 C C . VAL A 1 107 ? 5.851 -8.215 -11.491 1.00 90.62 107 VAL A C 1
ATOM 843 O O . VAL A 1 107 ? 5.730 -7.425 -10.561 1.00 90.62 107 VAL A O 1
ATOM 846 N N . ARG A 1 108 ? 4.822 -8.960 -11.918 1.00 88.00 108 ARG A N 1
ATOM 847 C CA . ARG A 1 108 ? 3.499 -8.923 -11.272 1.00 88.00 108 ARG A CA 1
ATOM 848 C C . ARG A 1 108 ? 3.585 -9.294 -9.794 1.00 88.00 108 ARG A C 1
ATOM 850 O O . ARG A 1 108 ? 3.050 -8.574 -8.957 1.00 88.00 108 ARG A O 1
ATOM 857 N N . ALA A 1 109 ? 4.293 -10.373 -9.463 1.00 85.50 109 ALA A N 1
ATOM 858 C CA . ALA A 1 109 ? 4.488 -10.783 -8.074 1.00 85.50 109 ALA A CA 1
ATOM 859 C C . ALA A 1 109 ? 5.262 -9.731 -7.262 1.00 85.50 109 ALA A C 1
ATOM 861 O O . ALA A 1 109 ? 4.919 -9.453 -6.115 1.00 85.50 109 ALA A O 1
ATOM 862 N N . GLU A 1 110 ? 6.282 -9.111 -7.854 1.00 86.75 110 GLU A N 1
ATOM 863 C CA . GLU A 1 110 ? 7.055 -8.057 -7.204 1.00 86.75 110 GLU A CA 1
ATOM 864 C C . GLU A 1 110 ? 6.232 -6.782 -6.990 1.00 86.75 110 GLU A C 1
ATOM 866 O O . GLU A 1 110 ? 6.255 -6.227 -5.892 1.00 86.75 110 GLU A O 1
ATOM 871 N N . ARG A 1 111 ? 5.462 -6.341 -7.992 1.00 86.38 111 ARG A N 1
ATOM 872 C CA . ARG A 1 111 ? 4.537 -5.205 -7.872 1.00 86.38 111 ARG A CA 1
ATOM 873 C C . ARG A 1 111 ? 3.482 -5.475 -6.800 1.00 86.38 111 ARG A C 1
ATOM 875 O O . ARG A 1 111 ? 3.295 -4.630 -5.931 1.00 86.38 111 ARG A O 1
ATOM 882 N N . ALA A 1 112 ? 2.888 -6.669 -6.788 1.00 82.50 112 ALA A N 1
ATOM 883 C CA . ALA A 1 112 ? 1.941 -7.083 -5.753 1.00 82.50 112 ALA A CA 1
ATOM 884 C C . ALA A 1 112 ? 2.575 -7.096 -4.352 1.00 82.50 112 ALA A C 1
ATOM 886 O O . ALA A 1 112 ? 1.949 -6.663 -3.391 1.00 82.50 112 ALA A O 1
ATOM 887 N N . ARG A 1 113 ? 3.835 -7.531 -4.225 1.00 81.69 113 ARG A N 1
ATOM 888 C CA . ARG A 1 113 ? 4.575 -7.490 -2.955 1.00 81.69 113 ARG A CA 1
ATOM 889 C C . ARG A 1 113 ? 4.892 -6.060 -2.512 1.00 81.69 113 ARG A C 1
ATOM 891 O O . ARG A 1 113 ? 4.762 -5.737 -1.339 1.00 81.69 113 ARG A O 1
ATOM 898 N N . ARG A 1 114 ? 5.319 -5.186 -3.425 1.00 79.19 114 ARG A N 1
ATOM 899 C CA . ARG A 1 114 ? 5.556 -3.765 -3.109 1.00 79.19 114 ARG A CA 1
ATOM 900 C C . ARG A 1 114 ? 4.259 -3.092 -2.659 1.00 79.19 114 ARG A C 1
ATOM 902 O O . ARG A 1 114 ? 4.273 -2.319 -1.705 1.00 79.19 114 ARG A O 1
ATOM 909 N N . ASP A 1 115 ? 3.143 -3.435 -3.296 1.00 79.88 115 ASP A N 1
ATOM 910 C CA . ASP A 1 115 ? 1.830 -2.942 -2.900 1.00 79.88 115 ASP A CA 1
ATOM 911 C C . ASP A 1 115 ? 1.348 -3.548 -1.571 1.00 79.88 115 ASP A C 1
ATOM 913 O O . ASP A 1 115 ? 0.757 -2.845 -0.756 1.00 79.88 115 ASP A O 1
ATOM 917 N N . SER A 1 116 ? 1.664 -4.811 -1.265 1.00 77.69 116 SER A N 1
ATOM 918 C CA . SER A 1 116 ? 1.343 -5.394 0.044 1.00 77.69 116 SER A CA 1
ATOM 919 C C . SER A 1 116 ? 2.091 -4.691 1.178 1.00 77.69 116 SER A C 1
ATOM 921 O O . SER A 1 116 ? 1.473 -4.377 2.191 1.00 77.69 116 SER A O 1
ATOM 923 N N . VAL A 1 117 ? 3.371 -4.347 0.983 1.00 82.25 117 VAL A N 1
ATOM 924 C CA . VAL A 1 117 ? 4.181 -3.603 1.971 1.00 82.25 117 VAL A CA 1
ATOM 925 C C . VAL A 1 117 ? 3.553 -2.253 2.321 1.00 82.25 117 VAL A C 1
ATOM 927 O O . VAL A 1 117 ? 3.550 -1.854 3.485 1.00 82.25 117 VAL A O 1
ATOM 930 N N . ARG A 1 118 ? 2.949 -1.568 1.342 1.00 83.19 118 ARG A N 1
ATOM 931 C CA . ARG A 1 118 ? 2.222 -0.305 1.565 1.00 83.19 118 ARG A CA 1
ATOM 932 C C . ARG A 1 118 ? 1.065 -0.469 2.558 1.00 83.19 118 ARG A C 1
ATOM 934 O O . ARG A 1 118 ? 0.730 0.460 3.286 1.00 83.19 118 ARG A O 1
ATOM 941 N N . HIS A 1 119 ? 0.483 -1.660 2.615 1.00 86.31 119 HIS A N 1
ATOM 942 C CA . HIS A 1 119 ? -0.659 -1.972 3.461 1.00 86.31 119 HIS A CA 1
ATOM 943 C C . HIS A 1 119 ? -0.294 -2.639 4.795 1.00 86.31 119 HIS A C 1
ATOM 945 O O . HIS A 1 119 ? -1.100 -2.592 5.722 1.00 86.31 119 HIS A O 1
ATOM 951 N N . GLU A 1 120 ? 0.911 -3.202 4.932 1.00 88.06 120 GLU A N 1
ATOM 952 C CA . GLU A 1 120 ? 1.349 -3.952 6.123 1.00 88.06 120 GLU A CA 1
ATOM 953 C C . GLU A 1 120 ? 1.183 -3.164 7.430 1.00 88.06 120 GLU A C 1
ATOM 955 O O . GLU A 1 120 ? 0.759 -3.717 8.448 1.00 88.06 120 GLU A O 1
ATOM 960 N N . LEU A 1 121 ? 1.482 -1.861 7.410 1.00 89.06 121 LEU A N 1
ATOM 961 C CA . LEU A 1 121 ? 1.354 -1.001 8.588 1.00 89.06 121 LEU A CA 1
ATOM 962 C C . LEU A 1 121 ? -0.102 -0.912 9.073 1.00 89.06 121 LEU A C 1
ATOM 964 O O . LEU A 1 121 ? -0.362 -1.012 10.278 1.00 89.06 121 LEU A O 1
ATOM 968 N N . LEU A 1 122 ? -1.035 -0.725 8.135 1.00 93.12 122 LEU A N 1
ATOM 969 C CA . LEU A 1 122 ? -2.465 -0.617 8.411 1.00 93.12 122 LEU A CA 1
ATOM 970 C C . LEU A 1 122 ? -3.033 -1.970 8.845 1.00 93.12 122 LEU A C 1
ATOM 972 O O . LEU A 1 122 ? -3.692 -2.045 9.883 1.00 93.12 122 LEU A O 1
ATOM 976 N N . ASP A 1 123 ? -2.725 -3.031 8.102 1.00 92.00 123 ASP A N 1
ATOM 977 C CA . ASP A 1 123 ? -3.203 -4.386 8.384 1.00 92.00 123 ASP A CA 1
ATOM 978 C C . ASP A 1 123 ? -2.739 -4.849 9.769 1.00 92.00 123 ASP A C 1
ATOM 980 O O . ASP A 1 123 ? -3.550 -5.267 10.594 1.00 92.00 123 ASP A O 1
ATOM 984 N N . GLY A 1 124 ? -1.463 -4.639 10.105 1.00 92.31 124 GLY A N 1
ATOM 985 C CA . GLY A 1 124 ? -0.943 -4.971 11.429 1.00 92.31 124 GLY A CA 1
ATOM 986 C C . GLY A 1 124 ? -1.598 -4.171 12.563 1.00 92.31 124 GLY A C 1
ATOM 987 O O . GLY A 1 124 ? -1.708 -4.665 13.688 1.00 92.31 124 GLY A O 1
ATOM 988 N N . ALA A 1 125 ? -2.038 -2.933 12.316 1.00 92.06 125 ALA A N 1
ATOM 989 C CA . ALA A 1 125 ? -2.779 -2.153 13.307 1.00 92.06 125 ALA A CA 1
ATOM 990 C C . ALA A 1 125 ? -4.213 -2.660 13.491 1.00 92.06 125 ALA A C 1
ATOM 992 O O . ALA A 1 125 ? -4.664 -2.793 14.634 1.00 92.06 125 ALA A O 1
ATOM 993 N N . ILE A 1 126 ? -4.897 -2.979 12.391 1.00 92.50 126 ILE A N 1
ATOM 994 C CA . ILE A 1 126 ? -6.233 -3.577 12.405 1.00 92.50 126 ILE A CA 1
ATOM 995 C C . ILE A 1 126 ? -6.194 -4.923 13.132 1.00 92.50 126 ILE A C 1
ATOM 997 O O . ILE A 1 126 ? -6.978 -5.126 14.059 1.00 92.50 126 ILE A O 1
ATOM 1001 N N . ASP A 1 127 ? -5.234 -5.790 12.814 1.00 92.38 127 ASP A N 1
ATOM 1002 C CA . ASP A 1 127 ? -5.085 -7.102 13.446 1.00 92.38 127 ASP A CA 1
ATOM 1003 C C . ASP A 1 127 ? -4.915 -6.996 14.960 1.00 92.38 127 ASP A C 1
ATOM 1005 O O . ASP A 1 127 ? -5.578 -7.710 15.714 1.00 92.38 127 ASP A O 1
ATOM 1009 N N . ARG A 1 128 ? -4.098 -6.052 15.444 1.00 92.25 128 ARG A N 1
ATOM 1010 C CA . ARG A 1 128 ? -3.944 -5.813 16.889 1.00 92.25 128 ARG A CA 1
ATOM 1011 C C . ARG A 1 128 ? -5.252 -5.379 17.551 1.00 92.25 128 ARG A C 1
ATOM 1013 O O . ARG A 1 128 ? -5.531 -5.799 18.676 1.00 92.25 128 ARG A O 1
ATOM 1020 N N . LEU A 1 129 ? -6.051 -4.541 16.887 1.00 90.62 129 LEU A N 1
ATOM 1021 C CA . LEU A 1 129 ? -7.359 -4.119 17.399 1.00 90.62 129 LEU A CA 1
ATOM 1022 C C . LEU A 1 129 ? -8.350 -5.284 17.409 1.00 90.62 129 LEU A C 1
ATOM 1024 O O . LEU A 1 129 ? -9.018 -5.506 18.419 1.00 90.62 129 LEU A O 1
ATOM 1028 N N . VAL A 1 130 ? -8.395 -6.066 16.331 1.00 90.88 130 VAL A N 1
ATOM 1029 C CA . VAL A 1 130 ? -9.277 -7.228 16.190 1.00 90.88 130 VAL A CA 1
ATOM 1030 C C . VAL A 1 130 ? -8.926 -8.310 17.208 1.00 90.88 130 VAL A C 1
ATOM 1032 O O . VAL A 1 130 ? -9.820 -8.792 17.897 1.00 90.88 130 VAL A O 1
ATOM 1035 N N . GLN A 1 131 ? -7.646 -8.639 17.390 1.00 84.06 131 GLN A N 1
ATOM 1036 C CA . GLN A 1 131 ? -7.199 -9.607 18.398 1.00 84.06 131 GLN A CA 1
ATOM 1037 C C . GLN A 1 131 ? -7.540 -9.157 19.824 1.00 84.06 131 GLN A C 1
ATOM 1039 O O . GLN A 1 131 ? -7.910 -9.975 20.662 1.00 84.06 131 GLN A O 1
ATOM 1044 N N . ARG A 1 132 ? -7.437 -7.853 20.115 1.00 87.81 132 ARG A N 1
ATOM 1045 C CA . ARG A 1 132 ? -7.681 -7.317 21.461 1.00 87.81 132 ARG A CA 1
ATOM 1046 C C . ARG A 1 132 ? -9.162 -7.121 21.784 1.00 87.81 132 ARG A C 1
ATOM 1048 O O . AR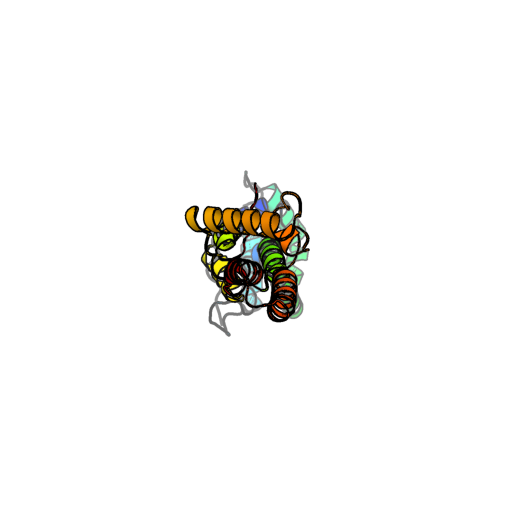G A 1 132 ? -9.565 -7.315 22.928 1.00 87.81 132 ARG A O 1
ATOM 1055 N N . HIS A 1 133 ? -9.958 -6.680 20.814 1.00 82.25 133 HIS A N 1
ATOM 1056 C CA . HIS A 1 133 ? -11.331 -6.219 21.041 1.00 82.25 133 HIS A CA 1
ATOM 1057 C C . HIS A 1 133 ? -12.393 -7.065 20.323 1.00 82.25 133 HIS A C 1
ATOM 1059 O O . HIS A 1 133 ? -13.584 -6.871 20.564 1.00 82.25 133 HIS A O 1
ATOM 1065 N N . GLY A 1 134 ? -11.994 -7.997 19.453 1.00 84.06 134 GLY A N 1
ATOM 1066 C CA . GLY A 1 134 ? -12.905 -8.763 18.596 1.00 84.06 134 GLY A CA 1
ATOM 1067 C C . GLY A 1 134 ? -13.502 -7.942 17.444 1.00 84.06 134 GLY A C 1
ATOM 1068 O O . GLY A 1 134 ? -14.531 -8.322 16.889 1.00 84.06 134 GLY A O 1
ATOM 1069 N N . GLY A 1 135 ? -12.909 -6.787 17.125 1.00 90.69 135 GLY A N 1
ATOM 1070 C CA . GLY A 1 135 ? -13.353 -5.852 16.088 1.00 90.69 135 GLY A CA 1
ATOM 1071 C C . GLY A 1 135 ? -12.634 -4.504 16.190 1.00 90.69 135 GLY A C 1
ATOM 1072 O O . GLY A 1 135 ? -11.797 -4.316 17.071 1.00 90.69 135 GLY A O 1
ATOM 1073 N N . ILE A 1 136 ? -12.970 -3.563 15.306 1.00 91.44 136 ILE A N 1
ATOM 1074 C CA . ILE A 1 136 ? -12.375 -2.218 15.273 1.00 91.44 136 ILE A CA 1
ATOM 1075 C C . ILE A 1 136 ? -13.219 -1.273 16.141 1.00 91.44 136 ILE A C 1
ATOM 1077 O O . ILE A 1 136 ? -14.369 -1.017 15.792 1.00 91.44 136 ILE A O 1
ATOM 1081 N N . PRO A 1 137 ? -12.715 -0.728 17.260 1.00 89.62 137 PRO A N 1
ATOM 1082 C CA . PRO A 1 137 ? -13.467 0.250 18.046 1.00 89.62 137 PRO A CA 1
ATOM 1083 C C . PRO A 1 137 ? -13.733 1.545 17.264 1.00 89.62 137 PRO A C 1
ATOM 1085 O O . PRO A 1 137 ? -12.822 2.077 16.632 1.00 89.62 137 PRO A O 1
ATOM 1088 N N . ALA A 1 138 ? -14.955 2.087 17.333 1.00 87.62 138 ALA A N 1
ATOM 1089 C CA . ALA A 1 138 ? -15.324 3.321 16.627 1.00 87.62 138 ALA A CA 1
ATOM 1090 C C . ALA A 1 138 ? -14.434 4.527 16.986 1.00 87.62 138 ALA A C 1
ATOM 1092 O O . ALA A 1 138 ? -14.193 5.383 16.145 1.00 87.62 138 ALA A O 1
ATOM 1093 N N . ASP A 1 139 ? -13.903 4.588 18.212 1.00 86.88 139 ASP A N 1
ATOM 1094 C CA . ASP A 1 139 ? -12.966 5.632 18.654 1.00 86.88 139 ASP A CA 1
ATOM 1095 C C . ASP A 1 139 ? -11.551 5.491 18.064 1.00 86.88 139 ASP A C 1
ATOM 1097 O O . ASP A 1 139 ? -10.717 6.372 18.262 1.00 86.88 139 ASP A O 1
ATOM 1101 N N . LYS A 1 140 ? -11.260 4.386 17.367 1.00 87.69 140 LYS A N 1
ATOM 1102 C CA . LYS A 1 140 ? -9.970 4.113 16.716 1.00 87.69 140 LYS A CA 1
ATOM 1103 C C . LYS A 1 140 ? -10.007 4.264 15.200 1.00 87.69 140 LYS A C 1
ATOM 1105 O O . LYS A 1 140 ? -8.948 4.215 14.587 1.00 87.69 140 LYS A O 1
ATOM 1110 N N . VAL A 1 141 ? -11.185 4.482 14.616 1.00 91.81 141 VAL A N 1
ATOM 1111 C CA . VAL A 1 141 ? -11.365 4.625 13.164 1.00 91.81 141 VAL A CA 1
ATOM 1112 C C . VAL A 1 141 ? -10.591 5.831 12.628 1.00 91.81 141 VAL A C 1
ATOM 1114 O O . VAL A 1 141 ? -9.826 5.681 11.681 1.00 91.81 141 VAL A O 1
ATOM 1117 N N . ASP A 1 142 ? -10.691 6.989 13.284 1.00 91.50 142 ASP A N 1
ATOM 1118 C CA . ASP A 1 142 ? -9.954 8.191 12.863 1.00 91.50 142 ASP A CA 1
ATOM 1119 C C . ASP A 1 142 ? -8.433 7.967 12.880 1.00 91.50 142 ASP A C 1
ATOM 1121 O O . ASP A 1 142 ? -7.738 8.317 11.930 1.00 91.50 142 ASP A O 1
ATOM 1125 N N . GLY A 1 143 ? -7.924 7.263 13.896 1.00 91.75 143 GLY A N 1
ATOM 1126 C CA . GLY A 1 143 ? -6.505 6.905 13.979 1.00 91.75 143 GLY A CA 1
ATOM 1127 C C . GLY A 1 143 ? -6.046 5.926 12.891 1.00 91.75 143 GLY A C 1
ATOM 1128 O O . GLY A 1 143 ? -4.879 5.949 12.505 1.00 91.75 143 GLY A O 1
ATOM 1129 N N . LEU A 1 144 ? -6.939 5.081 12.362 1.00 93.38 144 LEU A N 1
ATOM 1130 C CA . LEU A 1 144 ? -6.627 4.215 11.219 1.00 93.38 144 LEU A CA 1
ATOM 1131 C C . LEU A 1 144 ? -6.567 5.007 9.909 1.00 93.38 144 LEU A C 1
ATOM 1133 O O . LEU A 1 144 ? -5.721 4.702 9.071 1.00 93.38 144 LEU A O 1
ATOM 1137 N N . TYR A 1 145 ? -7.392 6.047 9.743 1.00 94.56 145 TYR A N 1
ATOM 1138 C CA . TYR A 1 145 ? -7.263 6.956 8.599 1.00 94.56 145 TYR A CA 1
ATOM 1139 C C . TYR A 1 145 ? -5.953 7.743 8.642 1.00 94.56 145 TYR A C 1
ATOM 1141 O O . TYR A 1 145 ? -5.282 7.849 7.619 1.00 94.56 145 TYR A O 1
ATOM 1149 N N . GLU A 1 146 ? -5.560 8.249 9.812 1.00 93.25 146 GLU A N 1
ATOM 1150 C CA . GLU A 1 146 ? -4.269 8.927 9.992 1.00 93.25 146 GLU A CA 1
ATOM 1151 C C . GLU A 1 146 ? -3.095 7.987 9.683 1.00 93.25 146 GLU A C 1
ATOM 1153 O O . GLU A 1 146 ? -2.160 8.361 8.972 1.00 93.25 146 GLU A O 1
ATOM 1158 N N . LEU A 1 147 ? -3.167 6.740 10.158 1.00 92.06 147 LEU A N 1
ATOM 1159 C CA . LEU A 1 147 ? -2.156 5.721 9.883 1.00 92.06 147 LEU A CA 1
ATOM 1160 C C . LEU A 1 147 ? -2.095 5.345 8.396 1.00 92.06 147 LEU A C 1
ATOM 1162 O O . LEU A 1 147 ? -1.007 5.198 7.843 1.00 92.06 147 LEU A O 1
ATOM 1166 N N . GLY A 1 148 ? -3.251 5.209 7.743 1.00 91.19 148 GLY A N 1
ATOM 1167 C CA . GLY A 1 148 ? -3.337 4.957 6.308 1.00 91.19 148 GLY A CA 1
ATOM 1168 C C . GLY A 1 148 ? -2.743 6.104 5.494 1.00 91.19 148 GLY A C 1
ATOM 1169 O O . GLY A 1 148 ? -1.931 5.863 4.604 1.00 91.19 148 GLY A O 1
ATOM 1170 N N . ALA A 1 149 ? -3.051 7.352 5.853 1.00 91.56 149 ALA A N 1
ATOM 1171 C CA . ALA A 1 149 ? -2.480 8.529 5.205 1.00 91.56 149 ALA A CA 1
ATOM 1172 C C . ALA A 1 149 ? -0.949 8.583 5.349 1.00 91.56 149 ALA A C 1
ATOM 1174 O O . ALA A 1 149 ? -0.255 8.913 4.386 1.00 91.56 149 ALA A O 1
ATOM 1175 N N . LEU A 1 150 ? -0.408 8.192 6.510 1.00 88.44 150 LEU A N 1
ATOM 1176 C CA . LEU A 1 150 ? 1.039 8.077 6.723 1.00 88.44 150 LEU A CA 1
ATOM 1177 C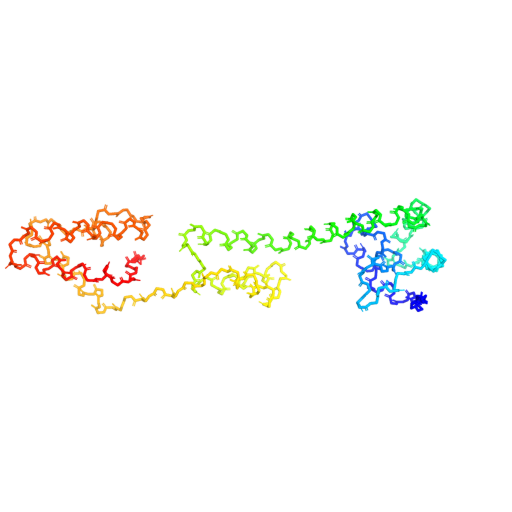 C . LEU A 1 150 ? 1.682 7.019 5.809 1.00 88.44 150 LEU A C 1
ATOM 1179 O O . LEU A 1 150 ? 2.806 7.204 5.350 1.00 88.44 150 LEU A O 1
ATOM 1183 N N . ALA A 1 151 ? 0.960 5.936 5.516 1.00 85.00 151 ALA A N 1
ATOM 1184 C CA . ALA A 1 151 ? 1.372 4.900 4.571 1.00 85.00 151 ALA A CA 1
ATOM 1185 C C . ALA A 1 151 ? 1.097 5.263 3.093 1.00 85.00 151 ALA A C 1
ATOM 1187 O O . ALA A 1 151 ? 1.364 4.460 2.200 1.00 85.00 151 ALA A O 1
ATOM 1188 N N . GLY A 1 152 ? 0.578 6.465 2.813 1.00 87.31 152 GLY A N 1
ATOM 1189 C CA . GLY A 1 152 ? 0.234 6.906 1.459 1.00 87.31 152 GLY A CA 1
ATOM 1190 C C . GLY A 1 152 ? -1.019 6.236 0.886 1.00 87.31 152 GLY A C 1
ATOM 1191 O O . GLY A 1 152 ? -1.145 6.124 -0.333 1.00 87.31 152 GLY A O 1
ATOM 1192 N N . LEU A 1 153 ? -1.923 5.767 1.748 1.00 89.88 153 LEU A N 1
ATOM 1193 C CA . LEU A 1 153 ? -3.212 5.195 1.370 1.00 89.88 153 LEU A CA 1
ATOM 1194 C C . LEU A 1 153 ? -4.293 6.275 1.329 1.00 89.88 153 LEU A C 1
ATOM 1196 O O . LEU A 1 153 ? -4.370 7.158 2.187 1.00 89.88 153 LEU A O 1
ATOM 1200 N N . SER A 1 154 ? -5.160 6.175 0.331 1.00 91.06 154 SER A N 1
ATOM 1201 C CA . SER A 1 154 ? -6.380 6.959 0.224 1.00 91.06 154 SER A CA 1
ATOM 1202 C C . SER A 1 154 ? -7.432 6.483 1.222 1.00 91.06 154 SER A C 1
ATOM 1204 O O . SER A 1 154 ? -7.422 5.352 1.707 1.00 91.06 154 SER A O 1
ATOM 1206 N N . ARG A 1 155 ? -8.412 7.346 1.493 1.00 90.62 155 ARG A N 1
ATOM 1207 C CA . ARG A 1 155 ? -9.510 7.011 2.402 1.00 90.62 155 ARG A CA 1
ATOM 1208 C C . ARG A 1 155 ? -10.323 5.801 1.927 1.00 90.62 155 ARG A C 1
ATOM 1210 O O . ARG A 1 155 ? -10.684 4.972 2.750 1.00 90.62 155 ARG A O 1
ATOM 1217 N N . ALA A 1 156 ? -10.529 5.673 0.616 1.00 90.75 156 ALA A N 1
ATOM 1218 C CA . ALA A 1 156 ? -11.241 4.547 0.016 1.00 90.75 156 ALA A CA 1
ATOM 1219 C C . ALA A 1 156 ? -10.496 3.214 0.206 1.00 90.75 156 ALA A C 1
ATOM 1221 O O . ALA A 1 156 ? -11.121 2.218 0.559 1.00 90.75 156 ALA A O 1
ATOM 1222 N N . GLU A 1 157 ? -9.167 3.204 0.047 1.00 89.44 157 GLU A N 1
ATOM 1223 C CA . GLU A 1 157 ? -8.339 2.014 0.310 1.00 89.44 157 GLU A CA 1
ATOM 1224 C C . GLU A 1 157 ? -8.417 1.594 1.790 1.00 89.44 157 GLU A C 1
ATOM 1226 O O . GLU A 1 157 ? -8.498 0.405 2.107 1.00 89.44 157 GLU A O 1
ATOM 1231 N N . VAL A 1 158 ? -8.434 2.565 2.711 1.00 92.00 158 VAL A N 1
ATOM 1232 C CA . VAL A 1 158 ? -8.599 2.293 4.149 1.00 92.00 158 VAL A CA 1
ATOM 1233 C C . VAL A 1 158 ? -10.005 1.758 4.447 1.00 92.00 158 VAL A C 1
ATOM 1235 O O . VAL A 1 158 ? -10.141 0.782 5.185 1.00 92.00 158 VAL A O 1
ATOM 1238 N N . ASP A 1 159 ? -11.045 2.347 3.852 1.00 92.50 159 ASP A N 1
ATOM 1239 C CA . ASP A 1 159 ? -12.440 1.925 4.022 1.00 92.50 159 ASP A CA 1
ATOM 1240 C C . ASP A 1 159 ? -12.680 0.494 3.538 1.00 92.50 159 ASP A C 1
ATOM 1242 O O . ASP A 1 159 ? -13.286 -0.303 4.257 1.00 92.50 159 ASP A O 1
ATOM 1246 N N . GLU A 1 160 ? -12.170 0.141 2.357 1.00 91.81 160 GLU A N 1
ATOM 1247 C CA . GLU A 1 160 ? -12.297 -1.207 1.797 1.00 91.81 160 GLU A CA 1
ATOM 1248 C C . GLU A 1 160 ? -11.709 -2.261 2.745 1.00 91.81 160 GLU A C 1
ATOM 1250 O O . GLU A 1 160 ? -12.309 -3.311 2.995 1.00 91.81 160 GLU A O 1
ATOM 1255 N N . ARG A 1 161 ? -10.545 -1.959 3.327 1.00 90.44 161 ARG A N 1
ATOM 1256 C CA . ARG A 1 161 ? -9.873 -2.847 4.279 1.00 90.44 161 ARG A CA 1
ATOM 1257 C C . ARG A 1 161 ? -10.614 -2.928 5.604 1.00 90.44 161 ARG A C 1
ATOM 1259 O O . ARG A 1 161 ? -10.867 -4.031 6.086 1.00 90.44 161 ARG A O 1
ATOM 1266 N N . MET A 1 162 ? -11.014 -1.793 6.177 1.00 92.25 162 MET A N 1
ATOM 1267 C CA . MET A 1 162 ? -11.794 -1.776 7.419 1.00 92.25 162 MET A CA 1
ATOM 1268 C C . MET A 1 162 ? -13.140 -2.489 7.264 1.00 92.25 162 MET A C 1
ATOM 1270 O O . MET A 1 162 ? -13.576 -3.152 8.203 1.00 92.25 162 MET A O 1
ATOM 1274 N N . GLY A 1 163 ? -13.761 -2.423 6.082 1.00 89.81 163 GLY A N 1
ATOM 1275 C CA . GLY A 1 163 ? -15.023 -3.095 5.760 1.00 89.81 163 GLY A CA 1
ATOM 1276 C C . GLY A 1 163 ? -14.981 -4.622 5.892 1.00 89.81 163 GLY A C 1
ATOM 1277 O O . GLY A 1 163 ? -16.028 -5.254 6.026 1.00 89.81 163 GLY A O 1
ATOM 1278 N N . ARG A 1 164 ? -13.785 -5.224 5.935 1.00 91.69 164 ARG A N 1
ATOM 1279 C CA . ARG A 1 164 ? -13.584 -6.661 6.197 1.00 91.69 164 ARG A CA 1
ATOM 1280 C C . ARG A 1 164 ? -13.753 -7.027 7.676 1.00 91.69 164 ARG A C 1
ATOM 1282 O O . ARG A 1 164 ? -13.824 -8.207 8.014 1.00 91.69 164 ARG A O 1
ATOM 1289 N N . HIS A 1 165 ? -13.833 -6.036 8.565 1.00 91.12 165 HIS A N 1
ATOM 1290 C CA . HIS A 1 165 ? -13.902 -6.220 10.011 1.00 91.12 165 HIS A CA 1
ATOM 1291 C C . HIS A 1 165 ? -15.121 -5.514 10.616 1.00 91.12 165 HIS A C 1
ATOM 1293 O O . HIS A 1 165 ? -15.581 -4.473 10.153 1.00 91.12 165 HIS A O 1
ATOM 1299 N N . ARG A 1 166 ? -15.649 -6.064 11.716 1.00 90.12 166 ARG A N 1
ATOM 1300 C CA . ARG A 1 166 ? -16.782 -5.452 12.422 1.00 90.12 166 ARG A CA 1
ATOM 1301 C C . ARG A 1 166 ? -16.332 -4.208 13.189 1.00 90.12 166 ARG A C 1
ATOM 1303 O O . ARG A 1 166 ? -15.517 -4.320 14.108 1.00 90.12 166 ARG A O 1
ATOM 1310 N N . VAL A 1 167 ? -16.934 -3.057 12.891 1.00 88.81 167 VAL A N 1
ATOM 1311 C CA . VAL A 1 167 ? -16.778 -1.840 13.702 1.00 88.81 167 VAL A CA 1
ATOM 1312 C C . VAL A 1 167 ? -17.627 -1.958 14.969 1.00 88.81 167 VAL A C 1
ATOM 1314 O O . VAL A 1 167 ? -18.826 -2.238 14.920 1.00 88.81 167 VAL A O 1
ATOM 1317 N N . LEU A 1 168 ? -16.994 -1.789 16.125 1.00 85.12 168 LEU A N 1
ATOM 1318 C CA . LEU A 1 168 ? -17.621 -1.864 17.437 1.00 85.12 168 LEU A CA 1
ATOM 1319 C C . LEU A 1 168 ? -18.137 -0.479 17.841 1.00 85.12 168 LEU A C 1
ATOM 1321 O O . LEU A 1 168 ? -17.427 0.513 17.658 1.00 85.12 168 LEU A O 1
ATOM 1325 N N . PRO A 1 169 ? -19.342 -0.389 18.426 1.00 79.38 169 PRO A N 1
ATOM 1326 C CA . PRO A 1 169 ? -19.911 0.885 18.840 1.00 79.38 169 PRO A CA 1
ATOM 1327 C C . PRO A 1 169 ? -19.041 1.554 19.905 1.00 79.38 169 PRO A C 1
ATOM 1329 O O . PRO A 1 169 ? -18.413 0.888 20.733 1.00 79.38 169 PRO A O 1
ATOM 1332 N N . ARG A 1 170 ? -19.040 2.890 19.907 1.00 71.94 170 ARG A N 1
ATOM 1333 C CA . ARG A 1 170 ? -18.329 3.670 20.921 1.00 71.94 170 ARG A CA 1
ATOM 1334 C C . ARG A 1 170 ? -18.879 3.311 22.309 1.00 71.94 170 ARG A C 1
ATOM 1336 O O . ARG A 1 170 ? -20.101 3.342 22.486 1.00 71.94 170 ARG A O 1
ATOM 1343 N N . PRO A 1 171 ? -18.025 2.992 23.298 1.00 63.03 171 PRO A N 1
ATOM 1344 C CA . PRO A 1 171 ? -18.500 2.774 24.656 1.00 63.03 171 PRO A CA 1
ATOM 1345 C C . PRO A 1 171 ? -19.201 4.042 25.154 1.00 63.03 171 PRO A C 1
ATOM 1347 O O . PRO A 1 171 ? -18.663 5.147 25.041 1.00 63.03 171 PRO A O 1
ATOM 1350 N N . GLN A 1 172 ? -20.422 3.896 25.672 1.00 61.94 172 GLN A N 1
ATOM 1351 C CA . GLN A 1 172 ? -21.165 5.027 26.223 1.00 61.94 172 GLN A CA 1
ATOM 1352 C C . GLN A 1 172 ? -20.416 5.574 27.440 1.00 61.94 172 GLN A C 1
ATOM 1354 O O . GLN A 1 172 ? -20.139 4.850 28.397 1.00 61.94 172 GLN A O 1
ATOM 1359 N N . ALA A 1 173 ? -20.076 6.861 27.407 1.00 61.62 173 ALA A N 1
ATOM 1360 C CA . ALA A 1 173 ? -19.439 7.514 28.538 1.00 61.62 173 ALA A CA 1
ATOM 1361 C C . ALA A 1 173 ? -20.424 7.586 29.714 1.00 61.62 173 ALA A C 1
ATOM 1363 O O . ALA A 1 173 ? -21.522 8.129 29.591 1.00 61.62 173 ALA A O 1
ATOM 1364 N N . ILE A 1 174 ? -20.024 7.071 30.878 1.00 67.69 174 ILE A N 1
ATOM 1365 C CA . ILE A 1 174 ? -20.825 7.178 32.101 1.00 67.69 174 ILE A CA 1
ATOM 1366 C C . ILE A 1 174 ? -20.848 8.650 32.530 1.00 67.69 174 ILE A C 1
ATOM 1368 O O . ILE A 1 174 ? -19.809 9.214 32.890 1.00 67.69 174 ILE A O 1
ATOM 1372 N N . GLY A 1 175 ? -22.033 9.265 32.499 1.00 73.44 175 GLY A N 1
ATOM 1373 C CA . GLY A 1 175 ? -22.236 10.660 32.889 1.00 73.44 175 GLY A CA 1
ATOM 1374 C C . GLY A 1 175 ? -21.830 10.953 34.345 1.00 73.44 175 GLY A C 1
ATOM 1375 O O . GLY A 1 175 ? -21.780 10.043 35.181 1.00 73.44 175 GLY A O 1
ATOM 1376 N N . PRO A 1 176 ? -21.545 12.224 34.688 1.00 75.75 176 PRO A N 1
ATOM 1377 C CA . PRO A 1 176 ? -21.051 12.610 36.012 1.00 75.75 176 PRO A CA 1
ATOM 1378 C C . PRO A 1 176 ? -22.006 12.230 37.149 1.00 75.75 176 PRO A C 1
ATOM 1380 O O . PRO A 1 176 ? -21.544 11.830 38.215 1.00 75.75 176 PRO A O 1
ATOM 1383 N N . GLU A 1 177 ? -23.317 12.285 36.908 1.00 78.56 177 GLU A N 1
ATOM 1384 C CA . GLU A 1 177 ? -24.336 11.907 37.891 1.00 78.56 177 GLU A CA 1
ATOM 1385 C C . GLU A 1 177 ? -24.289 10.416 38.225 1.00 78.56 177 GLU A C 1
ATOM 1387 O O . GLU A 1 177 ? -24.206 10.029 39.389 1.00 78.56 177 GLU A O 1
ATOM 1392 N N . ARG A 1 178 ? -24.201 9.562 37.202 1.00 82.25 178 ARG A N 1
ATOM 1393 C CA . ARG A 1 178 ? -24.079 8.116 37.399 1.00 82.25 178 ARG A CA 1
ATOM 1394 C C . ARG A 1 178 ? -22.775 7.753 38.116 1.00 82.25 178 ARG A C 1
ATOM 1396 O O . ARG A 1 178 ? -22.772 6.852 38.949 1.00 82.25 178 ARG A O 1
ATOM 1403 N N . ARG A 1 179 ? -21.680 8.482 37.863 1.00 81.00 179 ARG A N 1
ATOM 1404 C CA . ARG A 1 179 ? -20.421 8.313 38.616 1.00 81.00 179 ARG A CA 1
ATOM 1405 C C . ARG A 1 179 ? -20.570 8.679 40.093 1.00 81.00 179 ARG A C 1
ATOM 1407 O O . ARG A 1 179 ? -20.009 7.979 40.932 1.00 81.00 179 ARG A O 1
ATOM 1414 N N . ARG A 1 180 ? -21.304 9.751 40.416 1.00 83.44 180 ARG A N 1
ATOM 1415 C CA . ARG A 1 180 ? -21.616 10.121 41.809 1.00 83.44 180 ARG A CA 1
ATOM 1416 C C . ARG A 1 180 ? -22.453 9.043 42.491 1.00 83.44 180 ARG A C 1
ATOM 1418 O O . ARG A 1 180 ? -22.096 8.621 43.585 1.00 83.44 180 ARG A O 1
ATOM 1425 N N . GLN A 1 181 ? -23.487 8.547 41.814 1.00 85.62 181 GLN A N 1
ATOM 1426 C CA . GLN A 1 181 ? -24.339 7.471 42.320 1.00 85.62 181 GLN A CA 1
ATOM 1427 C C . GLN A 1 181 ? -23.532 6.205 42.646 1.00 85.62 181 GLN A C 1
ATOM 1429 O O . GLN A 1 181 ? -23.670 5.650 43.731 1.00 85.62 181 GLN A O 1
ATOM 1434 N N . VAL A 1 182 ? -22.649 5.768 41.740 1.00 85.56 182 VAL A N 1
ATOM 1435 C CA . VAL A 1 182 ? -21.804 4.581 41.964 1.00 85.56 182 VAL A CA 1
ATOM 1436 C C . VAL A 1 182 ? -20.872 4.770 43.164 1.00 85.56 182 VAL A C 1
ATOM 1438 O O . VAL A 1 182 ? -20.730 3.847 43.961 1.00 85.56 182 VAL A O 1
ATOM 1441 N N . ARG A 1 183 ? -20.274 5.957 43.342 1.00 84.69 183 ARG A N 1
ATOM 1442 C CA . ARG A 1 183 ? -19.452 6.247 44.532 1.00 84.69 183 ARG A CA 1
ATOM 1443 C C . ARG A 1 183 ? -20.271 6.186 45.817 1.00 84.69 183 ARG A C 1
ATOM 1445 O O . ARG A 1 183 ? -19.868 5.495 46.740 1.00 84.69 183 ARG A O 1
ATOM 1452 N N . ALA A 1 184 ? -21.442 6.822 45.839 1.00 87.75 184 ALA A N 1
ATOM 1453 C CA . ALA A 1 184 ? -22.321 6.803 47.005 1.00 87.75 184 ALA A CA 1
ATOM 1454 C C . ALA A 1 184 ? -22.731 5.373 47.405 1.00 87.75 184 ALA A C 1
ATOM 1456 O O . ALA A 1 184 ? -22.766 5.055 48.591 1.00 87.75 184 ALA A O 1
ATOM 1457 N N . LEU A 1 185 ? -22.985 4.500 46.423 1.00 88.38 185 LEU A N 1
ATOM 1458 C CA . LEU A 1 185 ? -23.294 3.088 46.659 1.00 88.38 185 LEU A CA 1
ATOM 1459 C C . LEU A 1 185 ? -22.086 2.289 47.173 1.00 88.38 185 LEU A C 1
ATOM 1461 O O . LEU A 1 185 ? -22.255 1.433 48.036 1.00 88.38 185 LEU A O 1
ATOM 1465 N N . LEU A 1 186 ? -20.872 2.557 46.677 1.00 87.19 186 LEU A N 1
ATOM 1466 C CA . LEU A 1 186 ? -19.646 1.933 47.194 1.00 87.19 186 LEU A CA 1
ATOM 1467 C C . LEU A 1 186 ? -19.356 2.369 48.638 1.00 87.19 186 LEU A C 1
ATOM 1469 O O . LEU A 1 186 ? -19.012 1.527 49.468 1.00 87.19 186 LEU A O 1
ATOM 1473 N N . ASP A 1 187 ? -19.553 3.652 48.947 1.00 86.19 187 ASP A N 1
ATOM 1474 C CA . ASP A 1 187 ? -19.411 4.190 50.303 1.00 86.19 187 ASP A CA 1
ATOM 1475 C C . ASP A 1 187 ? -20.444 3.570 51.251 1.00 86.19 187 ASP A C 1
ATOM 1477 O O . ASP A 1 187 ? -20.135 3.199 52.384 1.00 86.19 187 ASP A O 1
ATOM 1481 N N . GLU A 1 188 ? -21.688 3.432 50.788 1.00 89.00 188 GLU A N 1
ATOM 1482 C CA . GLU A 1 188 ? -22.747 2.777 51.548 1.00 89.00 188 GLU A CA 1
ATOM 1483 C C . GLU A 1 188 ? -22.461 1.290 51.775 1.00 89.00 188 GLU A C 1
ATOM 1485 O O . GLU A 1 188 ? -22.630 0.805 52.894 1.00 89.00 188 GLU A O 1
ATOM 1490 N N . PHE A 1 189 ? -21.981 0.579 50.753 1.00 86.12 189 PHE A N 1
ATOM 1491 C CA . PHE A 1 189 ? -21.565 -0.814 50.877 1.00 86.12 189 PHE A CA 1
ATOM 1492 C C . PHE A 1 189 ? -20.487 -0.974 51.956 1.00 86.12 189 PHE A C 1
ATOM 1494 O O . PHE A 1 189 ? -20.642 -1.823 52.830 1.00 86.12 189 PHE A O 1
ATOM 1501 N N . GLY A 1 190 ? -19.453 -0.121 51.952 1.00 83.69 190 GLY A N 1
ATOM 1502 C CA . GLY A 1 190 ? -18.396 -0.140 52.971 1.00 83.69 190 GLY A CA 1
ATOM 1503 C C . GLY A 1 190 ? -18.927 0.087 54.389 1.00 83.69 190 GLY A C 1
ATOM 1504 O O . GLY A 1 190 ? -18.587 -0.663 55.303 1.00 83.69 190 GLY A O 1
ATOM 1505 N N . ARG A 1 191 ? -19.845 1.051 54.571 1.00 86.12 191 ARG A N 1
ATOM 1506 C CA . ARG A 1 191 ? -20.505 1.282 55.872 1.00 86.12 191 ARG A CA 1
ATOM 1507 C C . ARG A 1 191 ? -21.281 0.060 56.368 1.00 86.12 191 ARG A C 1
ATOM 1509 O O . ARG A 1 191 ? -21.282 -0.201 57.566 1.00 86.12 191 ARG A O 1
ATOM 1516 N N . LEU A 1 192 ? -21.947 -0.667 55.472 1.00 87.19 192 LEU A N 1
ATOM 1517 C CA . LEU A 1 192 ? -22.765 -1.831 55.826 1.00 87.19 192 LEU A CA 1
ATOM 1518 C C . LEU A 1 192 ? -21.939 -3.096 56.094 1.00 87.19 192 LEU A C 1
ATOM 1520 O O . LEU A 1 192 ? -22.385 -3.939 56.869 1.00 87.19 192 LEU A O 1
ATOM 1524 N N . THR A 1 193 ? -20.769 -3.252 55.468 1.00 84.19 193 THR A N 1
ATOM 1525 C CA . THR A 1 193 ? -19.897 -4.424 55.674 1.00 84.19 193 THR A CA 1
ATOM 1526 C C . THR A 1 193 ? -18.816 -4.209 56.730 1.00 84.19 193 THR A C 1
ATOM 1528 O O . THR A 1 193 ? -18.145 -5.168 57.100 1.00 84.19 193 THR A O 1
ATOM 1531 N N . GLY A 1 194 ? -18.646 -2.978 57.226 1.00 79.31 194 GLY A N 1
ATOM 1532 C CA . GLY A 1 194 ? -17.576 -2.623 58.163 1.00 79.31 194 GLY A CA 1
ATOM 1533 C C . GLY A 1 194 ? -16.186 -2.595 57.519 1.00 79.31 194 GLY A C 1
ATOM 1534 O O . GLY A 1 194 ? -15.184 -2.547 58.228 1.00 79.31 194 GLY A O 1
ATOM 1535 N N . ASP A 1 195 ? -16.117 -2.630 56.185 1.00 72.81 195 ASP A N 1
ATOM 1536 C CA . ASP A 1 195 ? -14.860 -2.539 55.451 1.00 72.81 195 ASP A CA 1
ATOM 1537 C C . ASP A 1 195 ? -14.382 -1.075 55.370 1.00 72.81 195 ASP A C 1
ATOM 1539 O O . ASP A 1 195 ? -15.195 -0.170 55.153 1.00 72.81 195 ASP A O 1
ATOM 1543 N N . PRO A 1 196 ? -13.063 -0.815 55.453 1.00 64.12 196 PRO A N 1
ATOM 1544 C CA . PRO A 1 196 ? -12.506 0.496 55.123 1.00 64.12 196 PRO A CA 1
ATOM 1545 C C . PRO A 1 196 ? -12.823 0.873 53.661 1.00 64.12 196 PRO A C 1
ATOM 1547 O O . PRO A 1 196 ? -13.093 -0.019 52.848 1.00 64.12 196 PRO A O 1
ATOM 1550 N N . PRO A 1 197 ? -12.785 2.172 53.291 1.00 58.94 197 PRO A N 1
ATOM 1551 C CA . PRO A 1 197 ? -13.145 2.634 51.950 1.00 58.94 197 PRO A CA 1
ATOM 1552 C C . PRO A 1 197 ? -12.372 1.853 50.882 1.00 58.94 197 PRO A C 1
ATOM 1554 O O . PRO A 1 197 ? -11.144 1.906 50.796 1.00 58.94 197 PRO A O 1
ATOM 1557 N N . ARG A 1 198 ? -13.119 1.052 50.115 1.00 58.84 198 ARG A N 1
ATOM 1558 C CA . ARG A 1 198 ? -12.580 0.097 49.144 1.00 58.84 198 ARG A CA 1
ATOM 1559 C C . ARG A 1 198 ? -12.112 0.800 47.853 1.00 58.84 198 ARG A C 1
ATOM 1561 O O . ARG A 1 198 ? -12.514 1.932 47.587 1.00 58.84 198 ARG A O 1
ATOM 1568 N N . PRO A 1 199 ? -11.254 0.130 47.052 1.00 59.38 199 PRO A N 1
ATOM 1569 C CA . PRO A 1 199 ? -10.586 0.696 45.877 1.00 59.38 199 PRO A CA 1
ATOM 1570 C C . PRO A 1 199 ? -11.587 1.001 44.738 1.00 59.38 199 PRO A C 1
ATOM 1572 O O . PRO A 1 199 ? -12.775 0.700 44.881 1.00 59.38 199 PRO A O 1
ATOM 1575 N N . PRO A 1 200 ? -11.142 1.549 43.584 1.00 67.81 200 PRO A N 1
ATOM 1576 C CA . PRO A 1 200 ? -11.968 1.707 42.378 1.00 67.81 200 PRO A CA 1
ATOM 1577 C C . PRO A 1 200 ? -12.828 0.473 42.056 1.00 67.81 200 PRO A C 1
ATOM 1579 O O . PRO A 1 200 ? -12.520 -0.643 42.461 1.00 67.81 200 PRO A O 1
ATOM 1582 N N . CYS A 1 201 ? -13.894 0.663 41.271 1.00 74.25 201 CYS A N 1
ATOM 1583 C CA . CYS A 1 201 ? -14.873 -0.369 40.890 1.00 74.25 201 CYS A CA 1
ATOM 1584 C C . CYS A 1 201 ? -14.275 -1.749 40.522 1.00 74.25 201 CYS A C 1
ATOM 1586 O O . CYS A 1 201 ? -14.871 -2.780 40.833 1.00 74.25 201 CYS A O 1
ATOM 1588 N N . SER A 1 202 ? -13.096 -1.781 39.893 1.00 73.62 202 SER A N 1
ATOM 1589 C CA . SER A 1 202 ? -12.332 -2.999 39.587 1.00 73.62 202 SER A CA 1
ATOM 1590 C C . SER A 1 202 ? -11.900 -3.772 40.841 1.00 73.62 202 SER A C 1
ATOM 1592 O O . SER A 1 202 ? -12.111 -4.981 40.927 1.00 73.62 202 SER A O 1
ATOM 1594 N N . GLY A 1 203 ? -11.395 -3.074 41.858 1.00 77.44 203 GLY A N 1
ATOM 1595 C CA . GLY A 1 203 ? -11.056 -3.641 43.161 1.00 77.44 203 GLY A CA 1
ATOM 1596 C C . GLY A 1 203 ? -12.280 -4.160 43.914 1.00 77.44 203 GLY A C 1
ATOM 1597 O O . GLY A 1 203 ? -12.197 -5.199 44.567 1.00 77.44 203 GLY A O 1
ATOM 1598 N N . TRP A 1 204 ? -13.442 -3.511 43.765 1.00 84.56 204 TRP A N 1
ATOM 1599 C CA . TRP A 1 204 ? -14.696 -4.078 44.271 1.00 84.56 204 TRP A CA 1
ATOM 1600 C C . TRP A 1 204 ? -15.060 -5.367 43.530 1.00 84.56 204 TRP A C 1
ATOM 1602 O O . TRP A 1 204 ? -15.377 -6.356 44.175 1.00 84.56 204 TRP A O 1
ATOM 1612 N N . LEU A 1 205 ? -14.942 -5.438 42.203 1.00 85.12 205 LEU A N 1
ATOM 1613 C CA . LEU A 1 205 ? -15.187 -6.680 41.454 1.00 85.12 205 LEU A CA 1
ATOM 1614 C C . LEU A 1 205 ? -14.144 -7.783 41.698 1.00 85.12 205 LEU A C 1
ATOM 1616 O O . LEU A 1 205 ? -14.448 -8.946 41.441 1.00 85.12 205 LEU A O 1
ATOM 1620 N N . GLY A 1 206 ? -12.967 -7.445 42.228 1.00 83.75 206 GLY A N 1
ATOM 1621 C CA . GLY A 1 206 ? -11.849 -8.379 42.386 1.00 83.75 206 GLY A CA 1
ATOM 1622 C C . GLY A 1 206 ? -11.108 -8.643 41.073 1.00 83.75 206 GLY A C 1
ATOM 1623 O O . GLY A 1 206 ? -10.521 -9.707 40.907 1.00 83.75 206 GLY A O 1
ATOM 1624 N N . VAL A 1 207 ? -11.166 -7.699 40.131 1.00 84.19 207 VAL A N 1
ATOM 1625 C CA . VAL A 1 207 ? -10.501 -7.787 38.825 1.00 84.19 207 VAL A CA 1
ATOM 1626 C C . VAL A 1 207 ? -9.370 -6.767 38.734 1.00 84.19 207 VAL A C 1
ATOM 1628 O O . VAL A 1 207 ? -9.473 -5.659 39.263 1.00 84.19 207 VAL A O 1
ATOM 1631 N N . GLY A 1 208 ? -8.278 -7.145 38.068 1.00 77.25 208 GLY A N 1
ATOM 1632 C CA . GLY A 1 208 ? -7.150 -6.248 37.816 1.00 77.25 208 GLY A CA 1
ATOM 1633 C C . GLY A 1 208 ? -7.497 -5.114 36.836 1.00 77.25 208 GLY A C 1
ATOM 1634 O O . GLY A 1 208 ? -8.506 -5.196 36.132 1.00 77.25 208 GLY A O 1
ATOM 1635 N N . PRO A 1 209 ? -6.667 -4.056 36.759 1.00 69.69 209 PRO A N 1
ATOM 1636 C CA . PRO A 1 209 ? -6.877 -2.937 35.833 1.00 69.69 209 PRO A CA 1
ATOM 1637 C C . PRO A 1 209 ? -6.828 -3.354 34.352 1.00 69.69 209 PRO A C 1
ATOM 1639 O O . PRO A 1 209 ? -7.473 -2.712 33.527 1.00 69.69 209 PRO A O 1
ATOM 1642 N N . ASP A 1 210 ? -6.131 -4.448 34.036 1.00 72.38 210 ASP A N 1
ATOM 1643 C CA . ASP A 1 210 ? -5.983 -4.993 32.679 1.00 72.38 210 ASP A CA 1
ATOM 1644 C C . ASP A 1 210 ? -6.972 -6.133 32.369 1.00 72.38 210 ASP A C 1
ATOM 1646 O O . ASP A 1 210 ? -6.793 -6.882 31.408 1.00 72.38 210 ASP A O 1
ATOM 1650 N N . ALA A 1 211 ? -8.014 -6.302 33.192 1.00 75.19 211 ALA A N 1
ATOM 1651 C CA . ALA A 1 211 ? -8.987 -7.370 33.008 1.00 75.19 211 ALA A CA 1
ATOM 1652 C C . ALA A 1 211 ? -9.774 -7.216 31.697 1.00 75.19 211 ALA A C 1
ATOM 1654 O O . ALA A 1 211 ? -10.259 -6.136 31.350 1.00 75.19 211 ALA A O 1
ATOM 1655 N N . THR A 1 212 ? -9.955 -8.327 30.985 1.00 74.12 212 THR A N 1
ATOM 1656 C CA . THR A 1 212 ? -10.748 -8.362 29.754 1.00 74.12 212 THR A CA 1
ATOM 1657 C C . THR A 1 212 ? -12.235 -8.159 30.052 1.00 74.12 212 THR A C 1
ATOM 1659 O O . THR A 1 212 ? -12.727 -8.437 31.149 1.00 74.12 212 THR A O 1
ATOM 1662 N N . ALA A 1 213 ? -13.006 -7.725 29.050 1.00 72.81 213 ALA A N 1
ATOM 1663 C CA . ALA A 1 213 ? -14.457 -7.571 29.188 1.00 72.81 213 ALA A CA 1
ATOM 1664 C C . ALA A 1 213 ? -15.165 -8.885 29.580 1.00 72.81 213 ALA A C 1
ATOM 1666 O O . ALA A 1 213 ? -16.219 -8.875 30.214 1.00 72.81 213 ALA A O 1
ATOM 1667 N N . GLU A 1 214 ? -14.599 -10.033 29.208 1.00 74.69 214 GLU A N 1
ATOM 1668 C CA . GLU A 1 214 ? -15.099 -11.345 29.611 1.00 74.69 214 GLU A CA 1
ATOM 1669 C C . GLU A 1 214 ? -14.829 -11.634 31.091 1.00 74.69 214 GLU A C 1
ATOM 1671 O O . GLU A 1 214 ? -15.754 -12.010 31.809 1.00 74.69 214 GLU A O 1
ATOM 1676 N N . GLN A 1 215 ? -13.618 -11.349 31.577 1.00 81.31 215 GLN A N 1
ATOM 1677 C CA . GLN A 1 215 ? -13.266 -11.485 32.994 1.00 81.31 215 GLN A CA 1
ATOM 1678 C C . GLN A 1 215 ? -14.127 -10.580 33.885 1.00 81.31 215 GLN A C 1
ATOM 1680 O O . GLN A 1 215 ? -14.624 -11.018 34.923 1.00 81.31 215 GLN A O 1
ATOM 1685 N N . VAL A 1 216 ? -14.380 -9.342 33.452 1.00 81.81 216 VAL A N 1
ATOM 1686 C CA . VAL A 1 216 ? -15.277 -8.405 34.148 1.00 81.81 216 VAL A CA 1
ATOM 1687 C C . VAL A 1 216 ? -16.710 -8.950 34.212 1.00 81.81 216 VAL A C 1
ATOM 1689 O O . VAL A 1 216 ? -17.331 -8.933 35.277 1.00 81.81 216 VAL A O 1
ATOM 1692 N N . ARG A 1 217 ? -17.239 -9.480 33.098 1.00 81.44 217 ARG A N 1
ATOM 1693 C CA . ARG A 1 217 ? -18.586 -10.080 33.058 1.00 81.44 217 ARG A CA 1
ATOM 1694 C C . ARG A 1 217 ? -18.690 -11.317 33.949 1.00 81.44 217 ARG A C 1
ATOM 1696 O O . ARG A 1 217 ? -19.674 -11.444 34.678 1.00 81.44 217 ARG A O 1
ATOM 1703 N N . ALA A 1 218 ? -17.683 -12.188 33.933 1.00 86.00 218 ALA A N 1
ATOM 1704 C CA . ALA A 1 218 ? -17.626 -13.377 34.780 1.00 86.00 218 ALA A CA 1
ATOM 1705 C C . ALA A 1 218 ? -17.589 -13.010 36.275 1.00 86.00 218 ALA A C 1
ATOM 1707 O O . ALA A 1 218 ? -18.358 -13.558 37.069 1.00 86.00 218 ALA A O 1
ATOM 1708 N N . ALA A 1 219 ? -16.774 -12.020 36.655 1.00 88.06 219 ALA A N 1
ATOM 1709 C CA . ALA A 1 219 ? -16.713 -11.515 38.026 1.00 88.06 219 ALA A CA 1
ATOM 1710 C C . ALA A 1 219 ? -18.057 -10.918 38.481 1.00 88.06 219 ALA A C 1
ATOM 1712 O O . ALA A 1 219 ? -18.545 -11.229 39.572 1.00 88.06 219 ALA A O 1
ATOM 1713 N N . ALA A 1 220 ? -18.708 -10.120 37.627 1.00 87.06 220 ALA A N 1
ATOM 1714 C CA . ALA A 1 220 ? -20.028 -9.560 37.913 1.00 87.06 220 ALA A CA 1
ATOM 1715 C C . ALA A 1 220 ? -21.105 -10.653 38.050 1.00 87.06 220 ALA A C 1
ATOM 1717 O O . ALA A 1 220 ? -21.952 -10.578 38.942 1.00 87.06 220 ALA A O 1
ATOM 1718 N N . ALA A 1 221 ? -21.073 -11.692 37.209 1.00 87.31 221 ALA A N 1
ATOM 1719 C CA . ALA A 1 221 ? -21.984 -12.833 37.302 1.00 87.31 221 ALA A CA 1
ATOM 1720 C C . ALA A 1 221 ? -21.796 -13.618 38.612 1.00 87.31 221 ALA A C 1
ATOM 1722 O O . ALA A 1 221 ? -22.779 -13.906 39.296 1.00 87.31 221 ALA A O 1
ATOM 1723 N N . SER A 1 222 ? -20.547 -13.882 39.010 1.00 89.06 222 SER A N 1
ATOM 1724 C CA . SER A 1 222 ? -20.231 -14.530 40.290 1.00 89.06 222 SER A CA 1
ATOM 1725 C C . SER A 1 222 ? -20.731 -13.713 41.488 1.00 89.06 222 SER A C 1
ATOM 1727 O O . SER A 1 222 ? -21.337 -14.263 42.409 1.00 89.06 222 SER A O 1
ATOM 1729 N N . ARG A 1 223 ? -20.566 -12.382 41.463 1.00 87.94 223 ARG A N 1
ATOM 1730 C CA . ARG A 1 223 ? -21.120 -11.503 42.506 1.00 87.94 223 ARG A CA 1
ATOM 1731 C C . ARG A 1 223 ? -22.644 -11.511 42.548 1.00 87.94 223 ARG A C 1
ATOM 1733 O O . ARG A 1 223 ? -23.191 -11.553 43.644 1.00 87.94 223 ARG A O 1
ATOM 1740 N N . ARG A 1 224 ? -23.330 -11.526 41.399 1.00 88.00 224 ARG A N 1
ATOM 1741 C CA . ARG A 1 224 ? -24.800 -11.657 41.358 1.00 88.00 224 ARG A CA 1
ATOM 1742 C C . ARG A 1 224 ? -25.272 -12.972 41.971 1.00 88.00 224 ARG A C 1
ATOM 1744 O O . ARG A 1 224 ? -26.275 -12.971 42.675 1.00 88.00 224 ARG A O 1
ATOM 1751 N N . ALA A 1 225 ? -24.565 -14.077 41.724 1.00 88.31 225 ALA A N 1
ATOM 1752 C CA . ALA A 1 225 ? -24.897 -15.363 42.337 1.00 88.31 225 ALA A CA 1
ATOM 1753 C C . ALA A 1 225 ? -24.825 -15.276 43.871 1.00 88.31 225 ALA A C 1
ATOM 1755 O O . ALA A 1 225 ? -25.811 -15.569 44.538 1.00 88.31 225 ALA A O 1
ATOM 1756 N N . ARG A 1 226 ? -23.727 -14.730 44.410 1.00 86.69 226 ARG A N 1
ATOM 1757 C CA . ARG A 1 226 ? -23.559 -14.500 45.858 1.00 86.69 226 ARG A CA 1
ATOM 1758 C C . ARG A 1 226 ? -24.581 -13.519 46.439 1.00 86.69 226 ARG A C 1
ATOM 1760 O O . ARG A 1 226 ? -25.055 -13.706 47.550 1.00 86.69 226 ARG A O 1
ATOM 1767 N N . ALA A 1 227 ? -24.958 -12.479 45.695 1.00 87.19 227 ALA A N 1
ATOM 1768 C CA . ALA A 1 227 ? -25.953 -11.505 46.148 1.00 87.19 227 ALA A CA 1
ATOM 1769 C C . ALA A 1 227 ? -27.336 -12.138 46.381 1.00 87.19 227 ALA A C 1
ATOM 1771 O O . ALA A 1 227 ? -28.064 -11.713 47.275 1.00 87.19 227 ALA A O 1
ATOM 1772 N N . ARG A 1 228 ? -27.693 -13.181 45.616 1.00 87.69 228 ARG A N 1
ATOM 1773 C CA . ARG A 1 228 ? -28.964 -13.909 45.784 1.00 87.69 228 ARG A CA 1
ATOM 1774 C C . ARG A 1 228 ? -29.023 -14.723 47.074 1.00 87.69 228 ARG A C 1
ATOM 1776 O O . ARG A 1 228 ? -30.123 -14.956 47.565 1.00 87.69 228 ARG A O 1
ATOM 1783 N N . GLU A 1 229 ? -27.869 -15.116 47.607 1.00 88.56 229 GLU A N 1
ATOM 1784 C CA . GLU A 1 229 ? -27.742 -15.827 48.884 1.00 88.56 229 GLU A CA 1
ATOM 1785 C C . GLU A 1 229 ? -27.924 -14.882 50.085 1.00 88.56 229 GLU A C 1
ATOM 1787 O O . GLU A 1 229 ? -28.209 -15.337 51.191 1.00 88.56 229 GLU A O 1
ATOM 1792 N N . LEU A 1 230 ? -27.808 -13.561 49.882 1.00 85.44 230 LEU A N 1
ATOM 1793 C CA . LEU A 1 230 ? -28.022 -12.582 50.943 1.00 85.44 230 LEU A CA 1
ATOM 1794 C C . LEU A 1 230 ? -29.517 -12.438 51.288 1.00 85.44 230 LEU A C 1
ATOM 1796 O O . LEU A 1 230 ? -30.372 -12.401 50.385 1.00 85.44 230 LEU A O 1
ATOM 1800 N N . PRO A 1 231 ? -29.845 -12.247 52.581 1.00 85.81 231 PRO A N 1
ATOM 1801 C CA . PRO A 1 231 ? -31.181 -11.849 53.005 1.00 85.81 231 PRO A CA 1
ATOM 1802 C C . PRO A 1 231 ? -31.659 -10.585 52.265 1.00 85.81 231 PRO A C 1
ATOM 1804 O O . PRO A 1 231 ? -30.834 -9.729 51.923 1.00 85.81 231 PRO A O 1
ATOM 1807 N N . PRO A 1 232 ? -32.975 -10.422 52.027 1.00 84.50 232 PRO A N 1
ATOM 1808 C CA . PRO A 1 232 ? -33.552 -9.254 51.357 1.00 84.50 232 PRO A CA 1
ATOM 1809 C C . PRO A 1 232 ? -33.510 -8.012 52.265 1.00 84.50 232 PRO A C 1
ATOM 1811 O O . PRO A 1 232 ? -34.518 -7.550 52.787 1.00 84.50 232 PRO A O 1
ATOM 1814 N N . GLN A 1 233 ? -32.307 -7.492 52.483 1.00 89.62 233 GLN A N 1
ATOM 1815 C CA . GLN A 1 233 ? -31.997 -6.357 53.348 1.00 89.62 233 GLN A CA 1
ATOM 1816 C C . GLN A 1 233 ? -31.232 -5.285 52.561 1.00 89.62 233 GLN A C 1
ATOM 1818 O O . GLN A 1 233 ? -30.874 -5.478 51.396 1.00 89.62 233 GLN A O 1
ATOM 1823 N N . ARG A 1 234 ? -30.944 -4.144 53.204 1.00 90.31 234 ARG A N 1
ATOM 1824 C CA . ARG A 1 234 ? -30.304 -2.987 52.558 1.00 90.31 234 ARG A CA 1
ATOM 1825 C C . ARG A 1 234 ? -28.993 -3.338 51.848 1.00 90.31 234 ARG A C 1
ATOM 1827 O O . ARG A 1 234 ? -28.763 -2.860 50.742 1.00 90.31 234 ARG A O 1
ATOM 1834 N N . LEU A 1 235 ? -28.184 -4.219 52.437 1.00 86.88 235 LEU A N 1
ATOM 1835 C CA . LEU A 1 235 ? -26.929 -4.680 51.842 1.00 86.88 235 LEU A CA 1
ATOM 1836 C C . LEU A 1 235 ? -27.140 -5.336 50.469 1.00 86.88 235 LEU A C 1
ATOM 1838 O O . LEU A 1 235 ? -26.413 -5.031 49.528 1.00 86.88 235 LEU A O 1
ATOM 1842 N N . ARG A 1 236 ? -28.163 -6.188 50.329 1.00 88.31 236 ARG A N 1
ATOM 1843 C CA . ARG A 1 236 ? -28.491 -6.829 49.051 1.00 88.31 236 ARG A CA 1
ATOM 1844 C C . ARG A 1 236 ? -28.937 -5.808 48.006 1.00 88.31 236 ARG A C 1
ATOM 1846 O O . ARG A 1 236 ? -28.444 -5.855 46.886 1.00 88.31 236 ARG A O 1
ATOM 1853 N N . ALA A 1 237 ? -29.778 -4.846 48.388 1.00 88.38 237 ALA A N 1
ATOM 1854 C CA . ALA A 1 237 ? -30.224 -3.784 47.482 1.00 88.38 237 ALA A CA 1
ATOM 1855 C C . ALA A 1 237 ? -29.052 -2.941 46.942 1.00 88.38 237 ALA A C 1
ATOM 1857 O O . ALA A 1 237 ? -28.990 -2.660 45.749 1.00 88.38 237 ALA A O 1
ATOM 1858 N N . VAL A 1 238 ? -28.088 -2.585 47.799 1.00 88.38 238 VAL A N 1
ATOM 1859 C CA . VAL A 1 238 ? -26.881 -1.845 47.388 1.00 88.38 238 VAL A CA 1
ATOM 1860 C C . VAL A 1 238 ? -26.026 -2.666 46.419 1.00 88.38 238 VAL A C 1
ATOM 1862 O O . VAL A 1 238 ? -25.546 -2.136 45.418 1.00 88.38 238 VAL A O 1
ATOM 1865 N N . VAL A 1 239 ? -25.852 -3.965 46.683 1.00 87.94 239 VAL A N 1
ATOM 1866 C CA . VAL A 1 239 ? -25.109 -4.870 45.791 1.00 87.94 239 VAL A CA 1
ATOM 1867 C C . VAL A 1 239 ? -25.806 -5.016 44.437 1.00 87.94 239 VAL A C 1
ATOM 1869 O O . VAL A 1 239 ? -25.134 -4.960 43.408 1.00 87.94 239 VAL A O 1
ATOM 1872 N N . ASP A 1 240 ? -27.129 -5.164 44.422 1.00 87.69 240 ASP A N 1
ATOM 1873 C CA . ASP A 1 240 ? -27.907 -5.287 43.190 1.00 87.69 240 ASP A CA 1
ATOM 1874 C C . ASP A 1 240 ? -27.794 -4.013 42.333 1.00 87.69 240 ASP A C 1
ATOM 1876 O O . ASP A 1 240 ? -27.479 -4.104 41.144 1.00 87.69 240 ASP A O 1
ATOM 1880 N N . GLU A 1 241 ? -27.918 -2.827 42.940 1.00 87.56 241 GLU A N 1
ATOM 1881 C CA . GLU A 1 241 ? -27.734 -1.532 42.264 1.00 87.56 241 GLU A CA 1
ATOM 1882 C C . GLU A 1 241 ? -26.307 -1.335 41.724 1.00 87.56 241 GLU A C 1
ATOM 1884 O O . GLU A 1 241 ? -26.117 -0.871 40.594 1.00 87.56 241 GLU A O 1
ATOM 1889 N N . LEU A 1 242 ? -25.284 -1.756 42.479 1.00 87.19 242 LEU A N 1
ATOM 1890 C CA . LEU A 1 242 ? -23.890 -1.746 42.021 1.00 87.19 242 LEU A CA 1
ATOM 1891 C C . LEU A 1 242 ? -23.646 -2.684 40.833 1.00 87.19 242 LEU A C 1
ATOM 1893 O O . LEU A 1 242 ? -22.702 -2.458 40.075 1.00 87.19 242 LEU A O 1
ATOM 1897 N N . LEU A 1 243 ? -24.477 -3.716 40.647 1.00 85.56 243 LEU A N 1
ATOM 1898 C CA . LEU A 1 243 ? -24.364 -4.694 39.562 1.00 85.56 243 LEU A CA 1
ATOM 1899 C C . LEU A 1 243 ? -25.130 -4.286 38.291 1.00 85.56 243 LEU A C 1
ATOM 1901 O O . LEU A 1 243 ? -24.872 -4.868 37.233 1.00 85.56 243 LEU A O 1
ATOM 1905 N N . VAL A 1 244 ? -26.006 -3.275 38.344 1.00 81.19 244 VAL A N 1
ATOM 1906 C CA . VAL A 1 244 ? -26.752 -2.758 37.176 1.00 81.19 244 VAL A CA 1
ATOM 1907 C C . VAL A 1 244 ? -25.838 -2.227 36.057 1.00 81.19 244 VAL A C 1
ATOM 1909 O O . VAL A 1 244 ? -26.058 -2.584 34.904 1.00 81.19 244 VAL A O 1
ATOM 1912 N N . PRO A 1 245 ? -24.776 -1.435 36.315 1.00 71.00 245 PRO A N 1
ATOM 1913 C CA . PRO A 1 245 ? -23.897 -0.931 35.250 1.00 71.00 245 PRO A CA 1
ATOM 1914 C C . PRO A 1 245 ? -23.152 -2.018 34.463 1.00 71.00 245 PRO A C 1
ATOM 1916 O O . PRO A 1 245 ? -22.623 -1.735 33.396 1.00 71.00 245 PRO A O 1
ATOM 1919 N N . TRP A 1 246 ? -23.094 -3.240 34.998 1.00 68.00 246 TRP A N 1
ATOM 1920 C CA . TRP A 1 246 ? -22.338 -4.366 34.449 1.00 68.00 246 TRP A CA 1
ATOM 1921 C C . TRP A 1 246 ? -23.231 -5.384 33.730 1.00 68.00 246 TRP A C 1
ATOM 1923 O O . TRP A 1 246 ? -22.769 -6.473 33.387 1.00 68.00 246 TRP A O 1
ATOM 1933 N N . SER A 1 247 ? -24.537 -5.121 33.610 1.00 56.72 247 SER A N 1
ATOM 1934 C CA . SER A 1 247 ? -25.456 -5.905 32.766 1.00 56.72 247 SER A CA 1
ATOM 1935 C C . SER A 1 247 ? -25.619 -5.269 31.387 1.00 56.72 247 SER A C 1
ATOM 1937 O O . SER A 1 247 ? -25.745 -5.980 30.394 1.00 56.72 247 SER A O 1
ATOM 1939 N N . THR A 1 248 ? -25.552 -3.943 31.315 1.00 47.06 248 THR A N 1
ATOM 1940 C CA . THR A 1 248 ? -25.389 -3.167 30.085 1.00 47.06 248 THR A CA 1
ATOM 1941 C C . THR A 1 248 ? -23.902 -3.057 29.754 1.00 47.06 248 THR A C 1
ATOM 1943 O O . THR A 1 248 ? -23.076 -2.982 30.655 1.00 47.06 248 THR A O 1
ATOM 1946 N N . SER A 1 249 ? -23.531 -3.058 28.474 1.00 41.84 249 SER A N 1
ATOM 1947 C CA . SER A 1 249 ? -22.143 -3.019 27.974 1.00 41.84 249 SER A CA 1
ATOM 1948 C C . SER A 1 249 ? -21.394 -1.698 28.255 1.00 41.84 249 SER A C 1
ATOM 1950 O O . SER A 1 249 ? -20.763 -1.130 27.367 1.00 41.84 249 SER A O 1
ATOM 1952 N N . CYS A 1 250 ? -21.482 -1.170 29.476 1.00 38.56 250 CYS A N 1
ATOM 1953 C CA . CYS A 1 250 ? -20.893 0.087 29.906 1.00 38.56 250 CYS A CA 1
ATOM 1954 C C . CYS A 1 250 ? -19.543 -0.194 30.577 1.00 38.56 250 CYS A C 1
ATOM 1956 O O . CYS A 1 250 ? -19.460 -0.597 31.737 1.00 38.56 250 CYS A O 1
ATOM 1958 N N . SER A 1 251 ? -18.458 -0.007 29.827 1.00 43.31 251 SER A N 1
ATOM 1959 C CA . SER A 1 251 ? -17.091 -0.111 30.332 1.00 43.31 251 SER A CA 1
ATOM 1960 C C . SER A 1 251 ? -16.809 1.031 31.311 1.00 43.31 251 SER A C 1
ATOM 1962 O O . SER A 1 251 ? -16.580 2.173 30.915 1.00 43.31 251 SER A O 1
ATOM 1964 N N . CYS A 1 252 ? -16.827 0.721 32.605 1.00 38.47 252 CYS A N 1
ATOM 1965 C CA . CYS A 1 252 ? -16.442 1.634 33.673 1.00 38.47 252 CYS A CA 1
ATOM 1966 C C . CYS A 1 252 ? -14.907 1.665 33.795 1.00 38.47 252 CYS A C 1
ATOM 1968 O O . CYS A 1 252 ? -14.336 1.219 34.787 1.00 38.47 252 CYS A O 1
ATOM 1970 N N . THR A 1 253 ? -14.219 2.135 32.754 1.00 40.75 253 THR A N 1
ATOM 1971 C CA . THR A 1 253 ? -12.765 2.339 32.785 1.00 40.75 253 THR A CA 1
ATOM 1972 C C . THR A 1 253 ? -12.505 3.767 33.246 1.00 40.75 253 THR A C 1
ATOM 1974 O O . THR A 1 253 ? -12.414 4.695 32.446 1.00 40.75 253 THR A O 1
ATOM 1977 N N . SER A 1 254 ? -12.441 3.979 34.560 1.00 34.41 254 SER A N 1
ATOM 1978 C CA . SER A 1 254 ? -11.917 5.230 35.106 1.00 34.41 254 SER A CA 1
ATOM 1979 C C . SER A 1 254 ? -10.398 5.235 34.926 1.00 34.41 254 SER A C 1
ATOM 1981 O O . SER A 1 254 ? -9.693 4.569 35.683 1.00 34.41 254 SER A O 1
ATOM 1983 N N . ARG A 1 255 ? -9.885 5.965 33.931 1.00 28.91 255 ARG A N 1
ATOM 1984 C CA . ARG A 1 255 ? -8.548 6.555 34.071 1.00 28.91 255 ARG A CA 1
ATOM 1985 C C . ARG A 1 255 ? -8.713 7.837 34.874 1.00 28.91 255 ARG A C 1
ATOM 1987 O O . ARG A 1 255 ? -9.558 8.662 34.527 1.00 28.91 255 ARG A O 1
ATOM 1994 N N . SER A 1 256 ? -7.989 7.876 35.988 1.00 30.84 256 SER A N 1
ATOM 1995 C CA . SER A 1 256 ? -7.784 9.033 36.855 1.00 30.84 256 SER A CA 1
ATOM 1996 C C . SER A 1 256 ? -7.279 10.241 36.081 1.00 30.84 256 SER A C 1
ATOM 1998 O O . SER A 1 256 ? -6.547 10.025 35.088 1.00 30.84 256 SER A O 1
#